Protein AF-0000000084552529 (afdb_homodimer)

pLDDT: mean 92.84, std 11.5, range [47.47, 98.94]

Sequence (306 aa):
MNYVEELRSIVGHRPLILVGAVVIIVDDKNRILLQKRKTTSYGMWGIPGGLMELGESTEDTARREILEETGLTVGKLKLIDVFSGPGSLVKVPNGDEFYAVTIAYYTEEISGDLKIDKSESLGFSFISLDNLPENIVKSHKKMIDRFLQIYNTMNYVEELRSIVGHRPLILVGAVVIIVDDKNRILLQKRKTTSYGMWGIPGGLMELGESTEDTARREILEETGLTVGKLKLIDVFSGPGSLVKVPNGDEFYAVTIAYYTEEISGDLKIDKSESLGFSFISLDNLPENIVKSHKKMIDRFLQIYNT

Solvent-accessible surface area (backbone atoms only — not comparable to full-atom values): 16514 Å² total; per-residue (Å²): 129,55,54,64,58,56,49,35,76,70,61,52,45,57,77,41,73,44,50,27,17,30,42,49,39,35,50,98,82,53,19,33,45,30,30,38,31,82,64,80,62,61,69,24,31,36,61,48,44,46,68,52,49,84,55,45,24,61,65,53,32,26,47,52,33,36,31,74,73,32,47,29,46,65,60,69,72,42,83,64,52,77,50,47,15,68,89,32,60,43,78,43,94,90,53,38,32,29,29,38,38,35,40,34,28,32,33,70,40,70,44,77,56,74,57,62,48,70,90,77,37,82,29,67,46,72,37,41,72,90,61,62,74,85,54,40,40,67,76,46,44,55,51,52,54,55,40,54,66,59,67,79,100,128,55,52,65,58,53,49,35,76,71,62,53,46,57,78,41,72,44,49,28,16,30,43,46,39,35,50,98,81,56,20,33,46,31,30,39,32,81,65,80,62,63,69,25,30,36,60,49,44,45,69,53,49,85,55,45,23,60,64,53,34,25,46,51,33,36,30,73,72,32,47,30,45,65,60,70,71,42,82,65,53,76,48,48,15,68,89,32,61,43,77,44,94,90,53,39,30,29,28,38,38,36,41,34,28,32,31,71,41,72,44,78,56,74,56,62,50,72,91,78,30,79,29,67,48,72,38,42,72,91,62,65,75,86,55,41,40,67,74,48,45,54,51,50,54,55,39,53,66,58,69,79,99

Radius of gyration: 20.63 Å; Cα contacts (8 Å, |Δi|>4): 630; chains: 2; bounding box: 46×65×46 Å

Organism: NCBI:txid1418104

Structure (mmCIF, N/CA/C/O backbone):
data_AF-0000000084552529-model_v1
#
loop_
_entity.id
_entity.type
_entity.pdbx_description
1 polymer 'NUDIX domain protein'
#
loop_
_atom_site.group_PDB
_atom_site.id
_atom_site.type_symbol
_atom_site.label_atom_id
_atom_site.label_alt_id
_atom_site.label_comp_id
_atom_site.label_asym_id
_atom_site.label_entity_id
_atom_site.label_seq_id
_atom_site.pdbx_PDB_ins_code
_at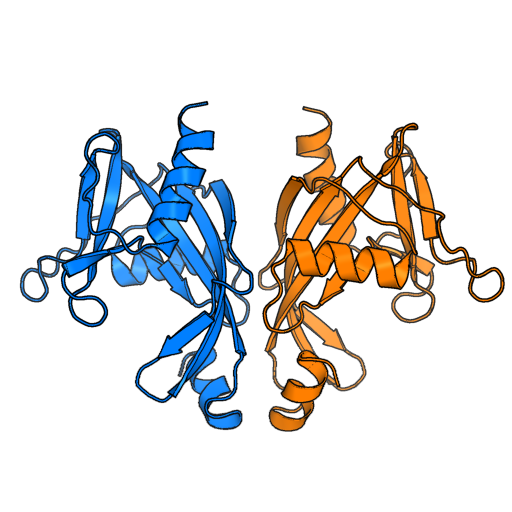om_site.Cartn_x
_atom_site.Cartn_y
_atom_site.Cartn_z
_atom_site.occupancy
_atom_site.B_iso_or_equiv
_atom_site.auth_seq_id
_atom_site.auth_comp_id
_atom_site.auth_asym_id
_atom_site.auth_atom_id
_atom_site.pdbx_PDB_model_num
ATOM 1 N N . MET A 1 1 ? -19.844 13.461 -2.248 1 85.88 1 MET A N 1
ATOM 2 C CA . MET A 1 1 ? -19.438 12.43 -1.297 1 85.88 1 MET A CA 1
ATOM 3 C C . MET A 1 1 ? -18.172 11.727 -1.765 1 85.88 1 MET A C 1
ATOM 5 O O . MET A 1 1 ? -18 11.484 -2.961 1 85.88 1 MET A O 1
ATOM 9 N N . ASN A 1 2 ? -17.188 11.578 -0.833 1 94.75 2 ASN A N 1
ATOM 10 C CA . ASN A 1 2 ? -15.977 10.875 -1.213 1 94.75 2 ASN A CA 1
ATOM 11 C C . ASN A 1 2 ? -16.156 9.367 -1.162 1 94.75 2 ASN A C 1
ATOM 13 O O . ASN A 1 2 ? -17.234 8.883 -0.814 1 94.75 2 ASN A O 1
ATOM 17 N N . TYR A 1 3 ? -15.281 8.641 -1.634 1 97.75 3 TYR A N 1
ATOM 18 C CA . TYR A 1 3 ? -15.336 7.191 -1.804 1 97.75 3 TYR A CA 1
ATOM 19 C C . TYR A 1 3 ? -15.75 6.508 -0.507 1 97.75 3 TYR A C 1
ATOM 21 O O . TYR A 1 3 ? -16.656 5.668 -0.501 1 97.75 3 TYR A O 1
ATOM 29 N N . VAL A 1 4 ? -15.133 6.895 0.578 1 97.69 4 VAL A N 1
ATOM 30 C CA . VAL A 1 4 ? -15.375 6.238 1.858 1 97.69 4 VAL A CA 1
ATOM 31 C C . VAL A 1 4 ? -16.797 6.551 2.338 1 97.69 4 VAL A C 1
ATOM 33 O O . VAL A 1 4 ? -17.484 5.672 2.84 1 97.69 4 VAL A O 1
ATOM 36 N N . GLU A 1 5 ? -17.234 7.785 2.205 1 97 5 GLU A N 1
ATOM 37 C CA . GLU A 1 5 ? -18.578 8.18 2.6 1 97 5 GLU A CA 1
ATOM 38 C C . GLU A 1 5 ? -19.625 7.379 1.83 1 97 5 GLU A C 1
ATOM 40 O O . GLU A 1 5 ? -20.625 6.934 2.408 1 97 5 GLU A O 1
ATOM 45 N N . GLU A 1 6 ? -19.422 7.25 0.524 1 97.25 6 GLU A N 1
ATOM 46 C CA . GLU A 1 6 ? -20.359 6.48 -0.301 1 97.25 6 GLU A CA 1
ATOM 47 C C . GLU A 1 6 ? -20.391 5.02 0.13 1 97.25 6 GLU A C 1
ATOM 49 O O . GLU A 1 6 ? -21.469 4.426 0.233 1 97.25 6 GLU A O 1
ATOM 54 N N . LEU A 1 7 ? -19.266 4.473 0.361 1 97.75 7 LEU A N 1
ATOM 55 C CA . LEU A 1 7 ? -19.203 3.082 0.791 1 97.75 7 LEU A CA 1
ATOM 56 C C . LEU A 1 7 ? -19.906 2.887 2.127 1 97.75 7 LEU A C 1
ATOM 58 O O . LEU A 1 7 ? -20.688 1.944 2.291 1 97.75 7 LEU A O 1
ATOM 62 N N . ARG A 1 8 ? -19.672 3.812 3.018 1 97.94 8 ARG A N 1
ATOM 63 C CA . ARG A 1 8 ? -20.266 3.742 4.352 1 97.94 8 ARG A CA 1
ATOM 64 C C . ARG A 1 8 ? -21.781 3.836 4.285 1 97.94 8 ARG A C 1
ATOM 66 O O . ARG A 1 8 ? -22.484 3.215 5.09 1 97.94 8 ARG A O 1
ATOM 73 N N . SER A 1 9 ? -22.297 4.59 3.348 1 97.69 9 SER A N 1
ATOM 74 C CA . SER A 1 9 ? -23.75 4.734 3.199 1 97.69 9 SER A CA 1
ATOM 75 C C . SER A 1 9 ? -24.406 3.406 2.836 1 97.69 9 SER A C 1
ATOM 77 O O . SER A 1 9 ? -25.609 3.23 3.021 1 97.69 9 SER A O 1
ATOM 79 N N . ILE A 1 10 ? -23.578 2.449 2.4 1 97.81 10 ILE A N 1
ATOM 80 C CA . ILE A 1 10 ? -24.109 1.165 1.956 1 97.81 10 ILE A CA 1
ATOM 81 C C . ILE A 1 10 ? -23.797 0.09 2.994 1 97.81 10 ILE A C 1
ATOM 83 O O . ILE A 1 10 ? -24.672 -0.668 3.398 1 97.81 10 ILE A O 1
ATOM 87 N N . VAL A 1 11 ? -22.625 0.11 3.568 1 97.94 11 VAL A N 1
ATOM 88 C CA . VAL A 1 11 ? -22.172 -1.03 4.355 1 97.94 11 VAL A CA 1
ATOM 89 C C . VAL A 1 11 ? -22.344 -0.733 5.844 1 97.94 11 VAL A C 1
ATOM 91 O O . VAL A 1 11 ? -22.172 -1.618 6.684 1 97.94 11 VAL A O 1
ATOM 94 N N . GLY A 1 12 ? -22.656 0.476 6.18 1 97.06 12 GLY A N 1
ATOM 95 C CA . GLY A 1 12 ? -22.75 0.855 7.578 1 97.06 12 GLY A CA 1
ATOM 96 C C . GLY A 1 12 ? -21.406 0.934 8.273 1 97.06 12 GLY A C 1
ATOM 97 O O . GLY A 1 12 ? -20.453 1.501 7.73 1 97.06 12 GLY A O 1
ATOM 98 N N . HIS A 1 13 ? -21.359 0.383 9.484 1 97.12 13 HIS A N 1
ATOM 99 C CA . HIS A 1 13 ? -20.203 0.6 10.344 1 97.12 13 HIS A CA 1
ATOM 100 C C . HIS A 1 13 ? -19.266 -0.604 10.32 1 97.12 13 HIS A C 1
ATOM 102 O O . HIS A 1 13 ? -18.281 -0.638 11.055 1 97.12 13 HIS A O 1
ATOM 108 N N . ARG A 1 14 ? -19.547 -1.604 9.484 1 96.44 14 ARG A N 1
ATOM 109 C CA . ARG A 1 14 ? -18.734 -2.818 9.484 1 96.44 14 ARG A CA 1
ATOM 110 C C . ARG A 1 14 ? -17.266 -2.498 9.219 1 96.44 14 ARG A C 1
ATOM 112 O O . ARG A 1 14 ? -16.953 -1.506 8.562 1 96.44 14 ARG A O 1
ATOM 119 N N . PRO A 1 15 ? -16.359 -3.338 9.688 1 97.81 15 PRO A N 1
ATOM 120 C CA . PRO A 1 15 ? -14.938 -3.098 9.422 1 97.81 15 PRO A CA 1
ATOM 121 C C . PRO A 1 15 ? -14.602 -3.127 7.93 1 97.81 15 PRO A C 1
ATOM 123 O O . PRO A 1 15 ? -15.125 -3.965 7.195 1 97.81 15 PRO A O 1
ATOM 126 N N . LEU A 1 16 ? -13.797 -2.162 7.52 1 98.69 16 LEU A N 1
ATOM 127 C CA . LEU A 1 16 ? -13.305 -2.055 6.152 1 98.69 16 LEU A CA 1
ATOM 128 C C . LEU A 1 16 ? -11.781 -2.037 6.121 1 98.69 16 LEU A C 1
ATOM 130 O O . LEU A 1 16 ? -11.141 -1.811 7.148 1 98.69 16 LEU A O 1
ATOM 134 N N . ILE A 1 17 ? -11.195 -2.385 5.043 1 98.88 17 ILE A N 1
ATOM 135 C CA . ILE A 1 17 ? -9.812 -2.049 4.719 1 98.88 17 ILE A CA 1
ATOM 136 C C . ILE A 1 17 ? -9.773 -0.753 3.908 1 98.88 17 ILE A C 1
ATOM 138 O O . ILE A 1 17 ? -10.352 -0.676 2.822 1 98.88 17 ILE A O 1
ATOM 142 N N . LEU A 1 18 ? -9.18 0.262 4.43 1 98.88 18 LEU A N 1
ATOM 143 C CA . LEU A 1 18 ? -9.07 1.534 3.725 1 98.88 18 LEU A CA 1
ATOM 144 C C . LEU A 1 18 ? -7.609 1.907 3.496 1 98.88 18 LEU A C 1
ATOM 146 O O . LEU A 1 18 ? -6.77 1.708 4.375 1 98.88 18 LEU A O 1
ATOM 150 N N . VAL A 1 19 ? -7.316 2.406 2.332 1 98.94 19 VAL A N 1
ATOM 151 C CA . VAL A 1 19 ? -5.965 2.795 1.953 1 98.94 19 VAL A CA 1
ATOM 152 C C . VAL A 1 19 ? -5.777 4.297 2.168 1 98.94 19 VAL A C 1
ATOM 154 O O . VAL A 1 19 ? -6.66 5.09 1.837 1 98.94 19 VAL A O 1
ATOM 157 N N . GLY A 1 20 ? -4.699 4.648 2.748 1 98.75 20 GLY A N 1
ATOM 158 C CA . GLY A 1 20 ? -4.309 6.043 2.887 1 98.75 20 GLY A CA 1
ATOM 159 C C . GLY A 1 20 ? -2.846 6.289 2.564 1 98.75 20 GLY A C 1
ATOM 160 O O . GLY A 1 20 ? -2.074 5.34 2.395 1 98.75 20 GLY A O 1
ATOM 161 N N . ALA A 1 21 ? -2.463 7.5 2.414 1 98.88 21 ALA A N 1
ATOM 162 C CA . ALA A 1 21 ? -1.083 7.91 2.176 1 98.88 21 ALA A CA 1
ATOM 163 C C . ALA A 1 21 ? -0.713 9.117 3.035 1 98.88 21 ALA A C 1
ATOM 165 O O . ALA A 1 21 ? -1.552 9.984 3.291 1 98.88 21 ALA A O 1
ATOM 166 N N . VAL A 1 22 ? 0.488 9.148 3.516 1 98.69 22 VAL A N 1
ATOM 167 C CA . VAL A 1 22 ? 1.048 10.281 4.25 1 98.69 22 VAL A CA 1
ATOM 168 C C . VAL A 1 22 ? 2.379 10.695 3.627 1 98.69 22 VAL A C 1
ATOM 170 O O . VAL A 1 22 ? 3.002 9.914 2.902 1 98.69 22 VAL A O 1
ATOM 173 N N . VAL A 1 23 ? 2.807 11.898 3.877 1 98.81 23 VAL A N 1
ATOM 174 C CA . VAL A 1 23 ? 4.074 12.391 3.346 1 98.81 23 VAL A CA 1
ATOM 175 C C . VAL A 1 23 ? 4.867 13.086 4.453 1 98.81 23 VAL A C 1
ATOM 177 O O . VAL A 1 23 ? 4.383 14.031 5.07 1 98.81 23 VAL A O 1
ATOM 180 N N . ILE A 1 24 ? 5.992 12.625 4.719 1 98.81 24 ILE A N 1
ATOM 181 C CA . ILE A 1 24 ? 6.957 13.375 5.523 1 98.81 24 ILE A CA 1
ATOM 182 C C . ILE A 1 24 ? 7.68 14.391 4.645 1 98.81 24 ILE A C 1
ATOM 184 O O . ILE A 1 24 ? 8.477 14.016 3.779 1 98.81 24 ILE A O 1
ATOM 188 N N . ILE A 1 25 ? 7.375 15.609 4.828 1 98.44 25 ILE A N 1
ATOM 189 C CA . ILE A 1 25 ? 7.977 16.703 4.074 1 98.44 25 ILE A CA 1
ATOM 190 C C . ILE A 1 25 ? 9.188 17.25 4.828 1 98.44 25 ILE A C 1
ATOM 192 O O . ILE A 1 25 ? 9.062 17.703 5.973 1 98.44 25 ILE A O 1
ATOM 196 N N . VAL A 1 26 ? 10.289 17.219 4.207 1 98.06 26 VAL A N 1
ATOM 197 C CA . VAL A 1 26 ? 11.539 17.688 4.801 1 98.06 26 VAL A CA 1
ATOM 198 C C . VAL A 1 26 ? 11.953 19 4.141 1 98.06 26 VAL A C 1
ATOM 200 O O . VAL A 1 26 ? 12.016 19.094 2.912 1 98.06 26 VAL A O 1
ATOM 203 N N . ASP A 1 27 ? 12.18 20.016 4.926 1 96.19 27 ASP A N 1
ATOM 204 C CA . ASP A 1 27 ? 12.617 21.281 4.332 1 96.19 27 ASP A CA 1
ATOM 205 C C . ASP A 1 27 ? 14.141 21.375 4.316 1 96.19 27 ASP A C 1
ATOM 207 O O . ASP A 1 27 ? 14.836 20.406 4.645 1 96.19 27 ASP A O 1
ATOM 211 N N . ASP A 1 28 ? 14.672 22.516 3.861 1 95.19 28 ASP A N 1
ATOM 212 C CA . ASP A 1 28 ? 16.109 22.688 3.627 1 95.19 28 ASP A CA 1
ATOM 213 C C . ASP A 1 28 ? 16.859 22.828 4.945 1 95.19 28 ASP A C 1
ATOM 215 O O . ASP A 1 28 ? 18.094 22.812 4.961 1 95.19 28 ASP A O 1
ATOM 219 N N . LYS A 1 29 ? 16.156 22.953 6.055 1 95.81 29 LYS A N 1
ATOM 220 C CA . LYS A 1 29 ? 16.781 23.078 7.371 1 95.81 29 LYS A CA 1
ATOM 221 C C . LYS A 1 29 ? 16.672 21.766 8.148 1 95.81 29 LYS A C 1
ATOM 223 O O . LYS A 1 29 ? 16.812 21.75 9.375 1 95.81 29 LYS A O 1
ATOM 228 N N . ASN A 1 30 ? 16.25 20.719 7.445 1 96.06 30 ASN A N 1
ATOM 229 C CA . ASN A 1 30 ? 16.109 19.391 8.031 1 96.06 30 ASN A CA 1
ATOM 230 C C . ASN A 1 30 ? 14.984 19.344 9.062 1 96.06 30 ASN A C 1
ATOM 232 O O . ASN A 1 30 ? 15.109 18.688 10.094 1 96.06 30 ASN A O 1
ATOM 236 N N . ARG A 1 31 ? 13.969 20.047 8.812 1 97.31 31 ARG A N 1
ATOM 237 C CA . ARG A 1 31 ? 12.75 20 9.609 1 97.31 31 ARG A CA 1
ATOM 238 C C . ARG A 1 31 ? 11.641 19.266 8.859 1 97.31 31 ARG A C 1
ATOM 240 O O . ARG A 1 31 ? 11.625 19.234 7.629 1 97.31 31 ARG A O 1
ATOM 247 N N . ILE A 1 32 ? 10.766 18.609 9.633 1 98.25 32 ILE A N 1
ATOM 248 C CA . ILE A 1 32 ? 9.648 17.938 8.977 1 98.25 32 ILE A CA 1
ATOM 249 C C . ILE A 1 32 ? 8.336 18.625 9.352 1 98.25 32 ILE A C 1
ATOM 251 O O . ILE A 1 32 ? 8.195 19.141 10.461 1 98.25 32 ILE A O 1
ATOM 255 N N . LEU A 1 33 ? 7.41 18.656 8.414 1 97 33 LEU A N 1
ATOM 256 C CA . LEU A 1 33 ? 6.109 19.281 8.602 1 97 33 LEU A CA 1
ATOM 257 C C . LEU A 1 33 ? 5.168 18.359 9.375 1 97 33 LEU A C 1
ATOM 259 O O . LEU A 1 33 ? 4.934 17.219 8.961 1 97 33 LEU A O 1
ATOM 263 N N . LEU A 1 34 ? 4.676 18.812 10.477 1 96.31 34 LEU A N 1
ATOM 264 C CA . LEU A 1 34 ? 3.693 18.078 11.273 1 96.31 34 LEU A CA 1
ATOM 265 C C . LEU A 1 34 ? 2.445 18.922 11.5 1 96.31 34 LEU A C 1
ATOM 267 O O . LEU A 1 34 ? 2.506 20.156 11.438 1 96.31 34 LEU A O 1
ATOM 271 N N . GLN A 1 35 ? 1.396 18.266 11.617 1 92.56 35 GLN A N 1
ATOM 272 C CA . GLN A 1 35 ? 0.117 18.906 11.906 1 92.56 35 GLN A CA 1
ATOM 273 C C . GLN A 1 35 ? -0.317 18.641 13.344 1 92.56 35 GLN A C 1
ATOM 275 O O . GLN A 1 35 ? -0.336 17.5 13.797 1 92.56 35 GLN A O 1
ATOM 280 N N . LYS A 1 36 ? -0.641 19.656 13.992 1 90.38 36 LYS A N 1
ATOM 281 C CA . LYS A 1 36 ? -1.196 19.516 15.336 1 90.38 36 LYS A CA 1
ATOM 282 C C . LYS A 1 36 ? -2.707 19.312 15.289 1 90.38 36 LYS A C 1
ATOM 284 O O . LYS A 1 36 ? -3.438 20.141 14.75 1 90.38 36 LYS A O 1
ATOM 289 N N . ARG A 1 37 ? -3.146 18.219 15.836 1 82.06 37 ARG A N 1
ATOM 290 C CA . ARG A 1 37 ? -4.562 17.875 15.789 1 82.06 37 ARG A CA 1
ATOM 291 C C . ARG A 1 37 ? -5.363 18.688 16.797 1 82.06 37 ARG A C 1
ATOM 293 O O . ARG A 1 37 ? -4.93 18.875 17.938 1 82.06 37 ARG A O 1
ATOM 300 N N . LYS A 1 38 ? -6.547 19.219 16.344 1 74.19 38 LYS A N 1
ATOM 301 C CA . LYS A 1 38 ? -7.375 20.062 17.203 1 74.19 38 LYS A CA 1
ATOM 302 C C . LYS A 1 38 ? -8.609 19.312 17.688 1 74.19 38 LYS A C 1
ATOM 304 O O . LYS A 1 38 ? -9.32 19.797 18.578 1 74.19 38 LYS A O 1
ATOM 309 N N . THR A 1 39 ? -8.867 18.234 17.109 1 65.38 39 THR A N 1
ATOM 310 C CA . THR A 1 39 ? -10.086 17.547 17.484 1 65.38 39 THR A CA 1
ATOM 311 C C . THR A 1 39 ? -9.773 16.203 18.156 1 65.38 39 THR A C 1
ATOM 313 O O . THR A 1 39 ? -9.445 16.172 19.344 1 65.38 39 THR A O 1
ATOM 316 N N . THR A 1 40 ? -9.664 15.195 17.266 1 55.91 40 THR A N 1
ATOM 317 C CA . THR A 1 40 ? -9.312 13.883 17.797 1 55.91 40 THR A CA 1
ATOM 318 C C . THR A 1 40 ? -7.848 13.844 18.234 1 55.91 40 THR A C 1
ATOM 320 O O . THR A 1 40 ? -6.957 14.188 17.453 1 55.91 40 THR A O 1
ATOM 323 N N . SER A 1 41 ? -7.504 13.398 19.453 1 63.69 41 SER A N 1
ATOM 324 C CA . SER A 1 41 ? -6.168 13.398 20.047 1 63.69 41 SER A CA 1
ATOM 325 C C . SER A 1 41 ? -5.621 14.812 20.172 1 63.69 41 SER A C 1
ATOM 327 O O . SER A 1 41 ? -4.539 15.117 19.672 1 63.69 41 SER A O 1
ATOM 329 N N . TYR A 1 42 ? -6.387 15.656 20.781 1 70.62 42 TYR A N 1
ATOM 330 C CA . TYR A 1 42 ? -6.094 17.078 20.938 1 70.62 42 TYR A CA 1
ATOM 331 C C . TYR A 1 42 ? -4.656 17.297 21.391 1 70.62 42 TYR A C 1
ATOM 333 O O . TYR A 1 42 ? -4.191 16.641 22.328 1 70.62 42 TYR A O 1
ATOM 341 N N . GLY A 1 43 ? -3.994 17.984 20.5 1 82.06 43 GLY A N 1
ATOM 342 C CA . GLY A 1 43 ? -2.648 18.406 20.875 1 82.06 43 GLY A CA 1
ATOM 343 C C . GLY A 1 43 ? -1.574 17.484 20.328 1 82.06 43 GLY A C 1
ATOM 344 O O . GLY A 1 43 ? -0.385 17.797 20.391 1 82.06 43 GLY A O 1
ATOM 345 N N . MET A 1 44 ? -2.006 16.328 19.797 1 91.25 44 MET A N 1
ATOM 346 C CA . MET A 1 44 ? -1.031 15.398 19.234 1 91.25 44 MET A CA 1
ATOM 347 C C . MET A 1 44 ? -0.597 15.828 17.844 1 91.25 44 MET A C 1
ATOM 349 O O . MET A 1 44 ? -1.37 16.438 17.109 1 91.25 44 MET A O 1
ATOM 353 N N . TRP A 1 45 ? 0.655 15.547 17.562 1 94.44 45 TRP A N 1
ATOM 354 C CA . TRP A 1 45 ? 1.2 15.852 16.234 1 94.44 45 TRP A CA 1
ATOM 355 C C . TRP A 1 45 ? 1.083 14.641 15.312 1 94.44 45 TRP A C 1
ATOM 357 O O . TRP A 1 45 ? 1.236 13.5 15.75 1 94.44 45 TRP A O 1
ATOM 367 N N . GLY A 1 46 ? 0.809 14.93 14.102 1 95.31 46 GLY A N 1
ATOM 368 C CA . GLY A 1 46 ? 0.743 13.867 13.102 1 95.31 46 GLY A CA 1
ATOM 369 C C . GLY A 1 46 ? 1.304 14.289 11.758 1 95.31 46 GLY A C 1
ATOM 370 O O . GLY A 1 46 ? 1.635 15.453 11.555 1 95.31 46 GLY A O 1
ATOM 371 N N . ILE A 1 47 ? 1.493 13.336 10.922 1 97.5 47 ILE A N 1
ATOM 372 C CA . ILE A 1 47 ? 1.958 13.547 9.555 1 97.5 47 ILE A CA 1
ATOM 373 C C . ILE A 1 47 ? 0.771 13.867 8.648 1 97.5 47 ILE A C 1
ATOM 375 O O . ILE A 1 47 ? -0.281 13.227 8.75 1 97.5 47 ILE A O 1
ATOM 379 N N . PRO A 1 48 ? 0.878 14.891 7.84 1 96.44 48 PRO A N 1
ATOM 380 C CA . PRO A 1 48 ? -0.237 15.156 6.93 1 96.44 48 PRO A CA 1
ATOM 381 C C . PRO A 1 48 ? -0.488 14.008 5.953 1 96.44 48 PRO A C 1
ATOM 383 O O . PRO A 1 48 ? 0.458 13.344 5.516 1 96.44 48 PRO A O 1
ATOM 386 N N . GLY A 1 49 ? -1.642 13.758 5.555 1 97.06 49 GLY A N 1
ATOM 387 C CA . GLY A 1 49 ? -2.098 12.695 4.672 1 97.06 49 GLY A CA 1
ATOM 388 C C . GLY A 1 49 ? -3.592 12.445 4.758 1 97.06 49 GLY A C 1
ATOM 389 O O . GLY A 1 49 ? -4.32 13.227 5.367 1 97.06 49 GLY A O 1
ATOM 390 N N . GLY A 1 50 ? -4.055 11.406 4.141 1 97.31 50 GLY A N 1
ATOM 391 C CA . GLY A 1 50 ? -5.477 11.102 4.148 1 97.31 50 GLY A CA 1
ATOM 392 C C . GLY A 1 50 ? -5.816 9.836 3.383 1 97.31 50 GLY A C 1
ATOM 393 O O . GLY A 1 50 ? -4.922 9.086 2.975 1 97.31 50 GLY A O 1
ATOM 394 N N . LEU A 1 51 ? -7.078 9.641 3.195 1 98.56 51 LEU A N 1
ATOM 395 C CA . LEU A 1 51 ? -7.57 8.406 2.6 1 98.56 51 LEU A CA 1
ATOM 396 C C . LEU A 1 51 ? -7.641 8.523 1.081 1 98.56 51 LEU A C 1
ATOM 398 O O . LEU A 1 51 ? -7.855 9.609 0.548 1 98.56 51 LEU A O 1
ATOM 402 N N . MET A 1 52 ? -7.48 7.402 0.48 1 98.88 52 MET A N 1
ATOM 403 C CA . MET A 1 52 ? -7.434 7.273 -0.974 1 98.88 52 MET A CA 1
ATOM 404 C C . MET A 1 52 ? -8.828 7.375 -1.575 1 98.88 52 MET A C 1
ATOM 406 O O . MET A 1 52 ? -9.789 6.828 -1.026 1 98.88 52 MET A O 1
ATOM 410 N N . GLU A 1 53 ? -8.984 8.094 -2.691 1 98.62 53 GLU A N 1
ATOM 411 C CA . GLU A 1 53 ? -10.203 8.125 -3.496 1 98.62 53 GLU A CA 1
ATOM 412 C C . GLU A 1 53 ? -10.125 7.141 -4.66 1 98.62 53 GLU A C 1
ATOM 414 O O . GLU A 1 53 ? -9.039 6.715 -5.047 1 98.62 53 GLU A O 1
ATOM 419 N N . LEU A 1 54 ? -11.219 6.816 -5.172 1 97.88 54 LEU A N 1
ATOM 420 C CA . LEU A 1 54 ? -11.328 5.844 -6.254 1 97.88 54 LEU A CA 1
ATOM 421 C C . LEU A 1 54 ? -10.5 6.281 -7.457 1 97.88 54 LEU A C 1
ATOM 423 O O . LEU A 1 54 ? -10.586 7.43 -7.895 1 97.88 54 LEU A O 1
ATOM 427 N N . GLY A 1 55 ? -9.633 5.387 -8 1 97.25 55 GLY A N 1
ATOM 428 C CA . GLY A 1 55 ? -8.906 5.621 -9.242 1 97.25 55 GLY A CA 1
ATOM 429 C C . GLY A 1 55 ? -7.574 6.32 -9.023 1 97.25 55 GLY A C 1
ATOM 430 O O . GLY A 1 55 ? -6.77 6.438 -9.953 1 97.25 55 GLY A O 1
ATOM 431 N N . GLU A 1 56 ? -7.262 6.801 -7.859 1 98.69 56 GLU A N 1
ATOM 432 C CA . GLU A 1 56 ? -6 7.461 -7.555 1 98.69 56 GLU A CA 1
ATOM 433 C C . GLU A 1 56 ? -4.867 6.449 -7.414 1 98.69 56 GLU A C 1
ATOM 435 O O . GLU A 1 56 ? -5.094 5.301 -7.031 1 98.69 56 GLU A O 1
ATOM 440 N N . SER A 1 57 ? -3.703 6.883 -7.781 1 98.88 57 SER A N 1
ATOM 441 C CA . SER A 1 57 ? -2.535 6.223 -7.207 1 98.88 57 SER A CA 1
ATOM 442 C C . SER A 1 57 ? -2.295 6.672 -5.77 1 98.88 57 SER A C 1
ATOM 444 O O . SER A 1 57 ? -2.803 7.715 -5.348 1 98.88 57 SER A O 1
ATOM 446 N N . THR A 1 58 ? -1.546 5.891 -5.062 1 98.88 58 THR A N 1
ATOM 447 C CA . THR A 1 58 ? -1.234 6.309 -3.699 1 98.88 58 THR A CA 1
ATOM 448 C C . THR A 1 58 ? -0.419 7.598 -3.701 1 98.88 58 THR A C 1
ATOM 450 O O . THR A 1 58 ? -0.55 8.422 -2.793 1 98.88 58 THR A O 1
ATOM 453 N N . GLU A 1 59 ? 0.383 7.812 -4.723 1 98.88 59 GLU A N 1
ATOM 454 C CA . GLU A 1 59 ? 1.105 9.078 -4.852 1 98.88 59 GLU A CA 1
ATOM 455 C C . GLU A 1 59 ? 0.149 10.234 -5.113 1 98.88 59 GLU A C 1
ATOM 457 O O . GLU A 1 59 ? 0.301 11.312 -4.539 1 98.88 59 GLU A O 1
ATOM 462 N N . ASP A 1 60 ? -0.809 10.008 -6.012 1 98.75 60 ASP A N 1
ATOM 463 C CA . ASP A 1 60 ? -1.812 11.039 -6.281 1 98.75 60 ASP A CA 1
ATOM 464 C C . ASP A 1 60 ? -2.596 11.383 -5.016 1 98.75 60 ASP A C 1
ATOM 466 O O . ASP A 1 60 ? -2.908 12.547 -4.773 1 98.75 60 ASP A O 1
ATOM 470 N N . THR A 1 61 ? -2.947 10.375 -4.281 1 98.75 61 THR A N 1
ATOM 471 C CA . THR A 1 61 ? -3.621 10.586 -3.008 1 98.75 61 THR A CA 1
ATOM 472 C C . THR A 1 61 ? -2.787 11.492 -2.102 1 98.75 61 THR A C 1
ATOM 474 O O . THR A 1 61 ? -3.291 12.477 -1.563 1 98.75 61 THR A O 1
ATOM 477 N N . ALA A 1 62 ? -1.501 11.156 -1.963 1 98.69 62 ALA A N 1
ATOM 478 C CA . ALA A 1 62 ? -0.594 11.938 -1.128 1 98.69 62 ALA A CA 1
ATOM 479 C C . ALA A 1 62 ? -0.537 13.391 -1.593 1 98.69 62 ALA A C 1
ATOM 481 O O . ALA A 1 62 ? -0.705 14.312 -0.791 1 98.69 62 ALA A O 1
ATOM 482 N N . ARG A 1 63 ? -0.357 13.562 -2.867 1 98.62 63 ARG A N 1
ATOM 483 C CA . ARG A 1 63 ? -0.225 14.898 -3.428 1 98.62 63 ARG A CA 1
ATOM 484 C C . ARG A 1 63 ? -1.501 15.711 -3.221 1 98.62 63 ARG A C 1
ATOM 486 O O . ARG A 1 63 ? -1.444 16.875 -2.842 1 98.62 63 ARG A O 1
ATOM 493 N N . ARG A 1 64 ? -2.648 15.102 -3.494 1 98.06 64 ARG A N 1
ATOM 494 C CA . ARG A 1 64 ? -3.928 15.789 -3.328 1 98.06 64 ARG A CA 1
ATOM 495 C C . ARG A 1 64 ? -4.152 16.188 -1.873 1 98.06 64 ARG A C 1
ATOM 497 O O . ARG A 1 64 ? -4.527 17.328 -1.584 1 98.06 64 ARG A O 1
ATOM 504 N N . GLU A 1 65 ? -3.908 15.258 -0.951 1 97.06 65 GLU A N 1
ATOM 505 C CA . GLU A 1 65 ? -4.137 15.516 0.467 1 97.06 65 GLU A CA 1
ATOM 506 C C . GLU A 1 65 ? -3.217 16.609 0.984 1 97.06 65 GLU A C 1
ATOM 508 O O . GLU A 1 65 ? -3.637 17.469 1.777 1 97.06 65 GLU A O 1
ATOM 513 N N . ILE A 1 66 ? -1.939 16.625 0.567 1 96.88 66 ILE A N 1
ATOM 514 C CA . ILE A 1 66 ? -0.999 17.641 1.003 1 96.88 66 ILE A CA 1
ATOM 515 C C . ILE A 1 66 ? -1.45 19.016 0.49 1 96.88 66 ILE A C 1
ATOM 517 O O . ILE A 1 66 ? -1.474 19.984 1.244 1 96.88 66 ILE A O 1
ATOM 521 N N . LEU A 1 67 ? -1.827 19.016 -0.776 1 96.62 67 LEU A N 1
ATOM 522 C CA . LEU A 1 67 ? -2.305 20.266 -1.342 1 96.62 67 LEU A CA 1
ATOM 523 C C . LEU A 1 67 ? -3.541 20.766 -0.6 1 96.62 67 LEU A C 1
ATOM 525 O O . LEU A 1 67 ? -3.619 21.938 -0.232 1 96.62 67 LEU A O 1
ATOM 529 N N . GLU A 1 68 ? -4.508 19.906 -0.38 1 94.5 68 GLU A N 1
ATOM 530 C CA . GLU A 1 68 ? -5.762 20.25 0.279 1 94.5 68 GLU A CA 1
ATOM 531 C C . GLU A 1 68 ? -5.523 20.719 1.714 1 94.5 68 GLU A C 1
ATOM 533 O O . GLU A 1 68 ? -6.133 21.688 2.168 1 94.5 68 GLU A O 1
ATOM 538 N N . GLU A 1 69 ? -4.609 20.078 2.459 1 93.38 69 GLU A N 1
ATOM 539 C CA . GLU A 1 69 ? -4.441 20.328 3.889 1 93.38 69 GLU A CA 1
ATOM 540 C C . GLU A 1 69 ? -3.471 21.469 4.137 1 93.38 69 GLU A C 1
ATOM 542 O O . GLU A 1 69 ? -3.594 22.188 5.133 1 93.38 69 GLU A O 1
ATOM 547 N N . THR A 1 70 ? -2.441 21.656 3.256 1 93.56 70 THR A N 1
ATOM 548 C CA . THR A 1 70 ? -1.332 22.531 3.609 1 93.56 70 THR A CA 1
ATOM 549 C C . THR A 1 70 ? -1.182 23.656 2.584 1 93.56 70 THR A C 1
ATOM 551 O O . THR A 1 70 ? -0.52 24.656 2.848 1 93.56 70 THR A O 1
ATOM 554 N N . GLY A 1 71 ? -1.771 23.453 1.394 1 94.56 71 GLY A N 1
ATOM 555 C CA . GLY A 1 71 ? -1.564 24.391 0.297 1 94.56 71 GLY A CA 1
ATOM 556 C C . GLY A 1 71 ? -0.26 24.156 -0.443 1 94.56 71 GLY A C 1
ATOM 557 O O . GLY A 1 71 ? 0.002 24.797 -1.463 1 94.56 71 GLY A O 1
ATOM 558 N N . LEU A 1 72 ? 0.54 23.219 -0.03 1 96.31 72 LEU A N 1
ATOM 559 C CA . LEU A 1 72 ? 1.839 22.953 -0.637 1 96.31 72 LEU A CA 1
ATOM 560 C C . LEU A 1 72 ? 1.71 21.938 -1.772 1 96.31 72 LEU A C 1
ATOM 562 O O . LEU A 1 72 ? 0.888 21.031 -1.705 1 96.31 72 LEU A O 1
ATOM 566 N N . THR A 1 73 ? 2.502 22.094 -2.795 1 97.81 73 THR A N 1
ATOM 567 C CA . THR A 1 73 ? 2.697 21.078 -3.82 1 97.81 73 THR A CA 1
ATOM 568 C C . THR A 1 73 ? 4.004 20.312 -3.59 1 97.81 73 THR A C 1
ATOM 570 O O . THR A 1 73 ? 5 20.906 -3.17 1 97.81 73 THR A O 1
ATOM 573 N N . VAL A 1 74 ? 3.926 19.078 -3.893 1 97.94 74 VAL A N 1
ATOM 574 C CA . VAL A 1 74 ? 5.121 18.266 -3.65 1 97.94 74 VAL A CA 1
ATOM 575 C C . VAL A 1 74 ? 5.617 17.672 -4.965 1 97.94 74 VAL A C 1
ATOM 577 O O . VAL A 1 74 ? 4.824 17.359 -5.852 1 97.94 74 VAL A O 1
ATOM 580 N N . GLY A 1 75 ? 6.938 17.469 -5.129 1 97.31 75 GLY A N 1
ATOM 581 C CA . GLY A 1 75 ? 7.57 16.859 -6.285 1 97.31 75 GLY A CA 1
ATOM 582 C C . GLY A 1 75 ? 7.688 15.352 -6.168 1 97.31 75 GLY A C 1
ATOM 583 O O . GLY A 1 75 ? 6.699 14.664 -5.898 1 97.31 75 GLY A O 1
ATOM 584 N N . LYS A 1 76 ? 8.891 14.867 -6.312 1 98.25 76 LYS A N 1
ATOM 585 C CA . LYS A 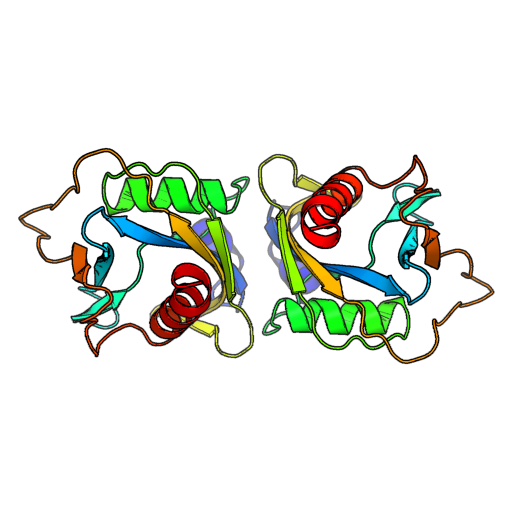1 76 ? 9.148 13.43 -6.281 1 98.25 76 LYS A CA 1
ATOM 586 C C . LYS A 1 76 ? 8.883 12.852 -4.895 1 98.25 76 LYS A C 1
ATOM 588 O O . LYS A 1 76 ? 9.375 13.367 -3.893 1 98.25 76 LYS A O 1
ATOM 593 N N . LEU A 1 77 ? 8.102 11.875 -4.848 1 98.81 77 LEU A N 1
ATOM 594 C CA . LEU A 1 77 ? 7.84 11.133 -3.617 1 98.81 77 LEU A CA 1
ATOM 595 C C . LEU A 1 77 ? 8.703 9.875 -3.547 1 98.81 77 LEU A C 1
ATOM 597 O O . LEU A 1 77 ? 8.836 9.156 -4.539 1 98.81 77 LEU A O 1
ATOM 601 N N . LYS A 1 78 ? 9.297 9.664 -2.445 1 98.56 78 LYS A N 1
ATOM 602 C CA . LYS A 1 78 ? 10.07 8.453 -2.193 1 98.56 78 LYS A CA 1
ATOM 603 C C . LYS A 1 78 ? 9.367 7.559 -1.175 1 98.56 78 LYS A C 1
ATOM 605 O O . LYS A 1 78 ? 8.977 8.016 -0.099 1 98.56 78 LYS A O 1
ATOM 610 N N . LEU A 1 79 ? 9.234 6.332 -1.528 1 98.81 79 LEU A N 1
ATOM 611 C CA . LEU A 1 79 ? 8.516 5.371 -0.698 1 98.81 79 LEU A CA 1
ATOM 612 C C . LEU A 1 79 ? 9.32 5.02 0.547 1 98.81 79 LEU A C 1
ATOM 614 O O . LEU A 1 79 ? 10.492 4.633 0.448 1 98.81 79 LEU A O 1
ATOM 618 N N . ILE A 1 80 ? 8.719 5.258 1.73 1 98.69 80 ILE A N 1
ATOM 619 C CA . ILE A 1 80 ? 9.344 4.852 2.988 1 98.69 80 ILE A CA 1
ATOM 620 C C . ILE A 1 80 ? 9.016 3.389 3.275 1 98.69 80 ILE A C 1
ATOM 622 O O . ILE A 1 80 ? 9.914 2.553 3.391 1 98.69 80 ILE A O 1
ATOM 626 N N . ASP A 1 81 ? 7.758 3.098 3.398 1 98.88 81 ASP A N 1
ATOM 627 C CA . ASP A 1 81 ? 7.266 1.768 3.748 1 98.88 81 ASP A CA 1
ATOM 628 C C . ASP A 1 81 ? 5.742 1.707 3.674 1 98.88 81 ASP A C 1
ATOM 630 O O . ASP A 1 81 ? 5.09 2.713 3.389 1 98.88 81 ASP A O 1
ATOM 634 N N . VAL A 1 82 ? 5.215 0.528 3.814 1 98.94 82 VAL A N 1
ATOM 635 C CA . VAL A 1 82 ? 3.783 0.279 3.947 1 98.94 82 VAL A CA 1
ATOM 636 C C . VAL A 1 82 ? 3.467 -0.176 5.371 1 98.94 82 VAL A C 1
ATOM 638 O O . VAL A 1 82 ? 4.102 -1.097 5.891 1 98.94 82 VAL A O 1
ATOM 641 N N . PHE A 1 83 ? 2.51 0.51 5.988 1 98.88 83 PHE A N 1
ATOM 642 C CA . PHE A 1 83 ? 2.113 0.169 7.348 1 98.88 83 PHE A CA 1
ATOM 643 C C . PHE A 1 83 ? 0.698 -0.396 7.375 1 98.88 83 PHE A C 1
ATOM 645 O O . PHE A 1 83 ? -0.237 0.236 6.879 1 98.88 83 PHE A O 1
ATOM 652 N N . SER A 1 84 ? 0.56 -1.577 7.898 1 98.75 84 SER A N 1
ATOM 653 C CA . SER A 1 84 ? -0.691 -2.326 7.969 1 98.75 84 SER A CA 1
ATOM 654 C C . SER A 1 84 ? -0.632 -3.402 9.047 1 98.75 84 SER A C 1
ATOM 656 O O . SER A 1 84 ? 0.379 -3.539 9.742 1 98.75 84 SER A O 1
ATOM 658 N N . GLY A 1 85 ? -1.8 -4.09 9.227 1 98.38 85 GLY A N 1
ATOM 659 C CA . GLY A 1 85 ? -1.8 -5.191 10.18 1 98.38 85 GLY A CA 1
ATOM 660 C C . GLY A 1 85 ? -2.795 -5.008 11.305 1 98.38 85 GLY A C 1
ATOM 661 O O . GLY A 1 85 ? -3.588 -4.062 11.297 1 98.38 85 GLY A O 1
ATOM 662 N N . PRO A 1 86 ? -2.771 -5.918 12.305 1 97.19 86 PRO A N 1
ATOM 663 C CA . PRO A 1 86 ? -3.76 -5.922 13.383 1 97.19 86 PRO A CA 1
ATOM 664 C C . PRO A 1 86 ? -3.744 -4.629 14.203 1 97.19 86 PRO A C 1
ATOM 666 O O . PRO A 1 86 ? -4.785 -4.195 14.695 1 97.19 86 PRO A O 1
ATOM 669 N N . GLY A 1 87 ? -2.59 -4.016 14.32 1 96.25 87 GLY A N 1
ATOM 670 C CA . GLY A 1 87 ? -2.449 -2.803 15.109 1 96.25 87 GLY A CA 1
ATOM 671 C C . GLY A 1 87 ? -2.926 -1.56 14.383 1 96.25 87 GLY A C 1
ATOM 672 O O . GLY A 1 87 ? -2.887 -0.458 14.93 1 96.25 87 GLY A O 1
ATOM 673 N N . SER A 1 88 ? -3.449 -1.691 13.18 1 97.31 88 SER A N 1
ATOM 674 C CA . SER A 1 88 ? -3.826 -0.54 12.367 1 97.31 88 SER A CA 1
ATOM 675 C C . SER A 1 88 ? -5.328 -0.291 12.43 1 97.31 88 SER A C 1
ATOM 677 O O . SER A 1 88 ? -5.863 0.498 11.648 1 97.31 88 SER A O 1
ATOM 679 N N . LEU A 1 89 ? -6.035 -0.996 13.305 1 97.19 89 LEU A N 1
ATOM 680 C CA . LEU A 1 89 ? -7.473 -0.795 13.453 1 97.19 89 LEU A CA 1
ATOM 681 C C . LEU A 1 89 ? -7.773 0.606 13.969 1 97.19 89 LEU A C 1
ATOM 683 O O . LEU A 1 89 ? -7.195 1.04 14.969 1 97.19 89 LEU A O 1
ATOM 687 N N . VAL A 1 90 ? -8.57 1.32 13.289 1 95.5 90 VAL A N 1
ATOM 688 C CA . VAL A 1 90 ? -9.055 2.635 13.695 1 95.5 90 VAL A CA 1
ATOM 689 C C . VAL A 1 90 ? -10.547 2.564 14 1 95.5 90 VAL A C 1
ATOM 691 O O . VAL A 1 90 ? -11.328 2.049 13.195 1 95.5 90 VAL A O 1
ATOM 694 N N . LYS A 1 91 ? -10.875 3.027 15.133 1 94.19 91 LYS A N 1
ATOM 695 C CA . LYS A 1 91 ? -12.273 3.156 15.531 1 94.19 91 LYS A CA 1
ATOM 696 C C . LYS A 1 91 ? -12.695 4.621 15.594 1 94.19 91 LYS A C 1
ATOM 698 O O . LYS A 1 91 ? -12.141 5.395 16.391 1 94.19 91 LYS A O 1
ATOM 703 N N . VAL A 1 92 ? -13.625 4.945 14.789 1 91.94 92 VAL A N 1
ATOM 704 C CA . VAL A 1 92 ? -14.141 6.309 14.727 1 91.94 92 VAL A CA 1
ATOM 705 C C . VAL A 1 92 ? -15.297 6.473 15.703 1 91.94 92 VAL A C 1
ATOM 707 O O . VAL A 1 92 ? -16.078 5.543 15.914 1 91.94 92 VAL A O 1
ATOM 710 N N . PRO A 1 93 ? -15.422 7.629 16.281 1 90.19 93 PRO A N 1
ATOM 711 C CA . PRO A 1 93 ? -16.453 7.844 17.297 1 90.19 93 PRO A CA 1
ATOM 712 C C . PRO A 1 93 ? -17.859 7.52 16.797 1 90.19 93 PRO A C 1
ATOM 714 O O . PRO A 1 93 ? -18.719 7.109 17.578 1 90.19 93 PRO A O 1
ATOM 717 N N . ASN A 1 94 ? -18.141 7.652 15.586 1 92.75 94 ASN A N 1
ATOM 718 C CA . ASN A 1 94 ? -19.484 7.414 15.039 1 92.75 94 ASN A CA 1
ATOM 719 C C . ASN A 1 94 ? -19.75 5.922 14.852 1 92.75 94 ASN A C 1
ATOM 721 O O . ASN A 1 94 ? -20.812 5.535 14.383 1 92.75 94 ASN A O 1
ATOM 725 N N . GLY A 1 95 ? -18.734 5.102 15.141 1 95.19 95 GLY A N 1
ATOM 726 C CA . GLY A 1 95 ? -18.922 3.664 15.07 1 95.19 95 GLY A CA 1
ATOM 727 C C . GLY A 1 95 ? -18.203 3.021 13.898 1 95.19 95 GLY A C 1
ATOM 728 O O . GLY A 1 95 ? -18.062 1.798 13.852 1 95.19 95 GLY A O 1
ATOM 729 N N . ASP A 1 96 ? -17.766 3.812 12.992 1 96.19 96 ASP A N 1
ATOM 730 C CA . ASP A 1 96 ? -17.031 3.283 11.844 1 96.19 96 ASP A CA 1
ATOM 731 C C . ASP A 1 96 ? -15.719 2.643 12.273 1 96.19 96 ASP A C 1
ATOM 733 O O . ASP A 1 96 ? -15.039 3.15 13.172 1 96.19 96 ASP A O 1
ATOM 737 N N . GLU A 1 97 ? -15.391 1.504 11.664 1 97.44 97 GLU A N 1
ATOM 738 C CA . GLU A 1 97 ? -14.109 0.841 11.891 1 97.44 97 GLU A CA 1
ATOM 739 C C . GLU A 1 97 ? -13.406 0.527 10.57 1 97.44 97 GLU A C 1
ATOM 741 O O . GLU A 1 97 ? -14.062 0.174 9.586 1 97.44 97 GLU A O 1
ATOM 746 N N . PHE A 1 98 ? -12.133 0.638 10.648 1 98.44 98 PHE A N 1
ATOM 747 C CA . PHE A 1 98 ? -11.398 0.195 9.477 1 98.44 98 PHE A CA 1
ATOM 748 C C . PHE A 1 98 ? -9.961 -0.166 9.836 1 98.44 98 PHE A C 1
ATOM 750 O O . PHE A 1 98 ? -9.398 0.375 10.789 1 98.44 98 PHE A O 1
ATOM 757 N N . TYR A 1 99 ? -9.414 -1.121 9.18 1 98.62 99 TYR A N 1
ATOM 758 C CA . TYR A 1 99 ? -7.977 -1.364 9.148 1 98.62 99 TYR A CA 1
ATOM 759 C C . TYR A 1 99 ? -7.297 -0.513 8.086 1 98.62 99 TYR A C 1
ATOM 761 O O . TYR A 1 99 ? -7.59 -0.647 6.895 1 98.62 99 TYR A O 1
ATOM 769 N N . ALA A 1 100 ? -6.391 0.297 8.547 1 98.62 100 ALA A N 1
ATOM 770 C CA . ALA A 1 100 ? -5.703 1.203 7.629 1 98.62 100 ALA A CA 1
ATOM 771 C C . ALA A 1 100 ? -4.512 0.514 6.965 1 98.62 100 ALA A C 1
ATOM 773 O O . ALA A 1 100 ? -3.744 -0.188 7.629 1 98.62 100 ALA A O 1
ATOM 774 N N . VAL A 1 101 ? -4.418 0.602 5.684 1 98.94 101 VAL A N 1
ATOM 775 C CA . VAL A 1 101 ? -3.186 0.371 4.938 1 98.94 101 VAL A CA 1
ATOM 776 C C . VAL A 1 101 ? -2.582 1.707 4.512 1 98.94 101 VAL A C 1
ATOM 778 O O . VAL A 1 101 ? -3.059 2.338 3.566 1 98.94 101 VAL A O 1
ATOM 781 N N . THR A 1 102 ? -1.562 2.117 5.195 1 98.94 102 THR A N 1
ATOM 782 C CA . THR A 1 102 ? -1.004 3.449 4.992 1 98.94 102 THR A CA 1
ATOM 783 C C . THR A 1 102 ? 0.311 3.373 4.223 1 98.94 102 THR A C 1
ATOM 785 O O . THR A 1 102 ? 1.256 2.713 4.66 1 98.94 102 THR A O 1
ATOM 788 N N . ILE A 1 103 ? 0.357 3.971 3.068 1 98.94 103 ILE A N 1
ATOM 789 C CA . ILE A 1 103 ? 1.595 4.129 2.312 1 98.94 103 ILE A CA 1
ATOM 790 C C . ILE A 1 103 ? 2.289 5.426 2.729 1 98.94 103 ILE A C 1
ATOM 792 O O . ILE A 1 103 ? 1.727 6.512 2.578 1 98.94 103 ILE A O 1
ATOM 796 N N . ALA A 1 104 ? 3.49 5.324 3.289 1 98.94 104 ALA A N 1
ATOM 797 C CA . ALA A 1 104 ? 4.227 6.496 3.752 1 98.94 104 ALA A CA 1
ATOM 798 C C . ALA A 1 104 ? 5.312 6.891 2.756 1 98.94 104 ALA A C 1
ATOM 800 O O . ALA A 1 104 ? 6.102 6.047 2.32 1 98.94 104 ALA A O 1
ATOM 801 N N . TYR A 1 105 ? 5.289 8.125 2.422 1 98.94 105 TYR A N 1
ATOM 802 C CA . TYR A 1 105 ? 6.293 8.703 1.542 1 98.94 105 TYR A CA 1
ATOM 803 C C . TYR A 1 105 ? 7.066 9.812 2.252 1 98.94 105 TYR A C 1
ATOM 805 O O . TYR A 1 105 ? 6.629 10.312 3.291 1 98.94 105 TYR A O 1
ATOM 813 N N . TYR A 1 106 ? 8.172 10.188 1.678 1 98.81 106 TYR A N 1
ATOM 814 C CA . TYR A 1 106 ? 8.812 11.445 2.053 1 98.81 106 TYR A CA 1
ATOM 815 C C . TYR A 1 106 ? 9.266 12.219 0.819 1 98.81 106 TYR A C 1
ATOM 817 O O . TYR A 1 106 ? 9.336 11.664 -0.278 1 98.81 106 TYR A O 1
ATOM 825 N N . THR A 1 107 ? 9.516 13.477 0.974 1 98.75 107 THR A N 1
ATOM 826 C CA . THR A 1 107 ? 9.992 14.328 -0.111 1 98.75 107 THR A CA 1
ATOM 827 C C . THR A 1 107 ? 10.758 15.523 0.44 1 98.75 107 THR A C 1
ATOM 829 O O . THR A 1 107 ? 10.516 15.961 1.568 1 98.75 107 THR A O 1
ATOM 832 N N . GLU A 1 108 ? 11.633 16 -0.308 1 98.06 108 GLU A N 1
ATOM 833 C CA . GLU A 1 108 ? 12.344 17.234 -0.035 1 98.06 108 GLU A CA 1
ATOM 834 C C . GLU A 1 108 ? 11.984 18.312 -1.054 1 98.06 108 GLU A C 1
ATOM 836 O O . GLU A 1 108 ? 12.578 19.391 -1.062 1 98.06 108 GLU A O 1
ATOM 841 N N . GLU A 1 109 ? 11.078 17.922 -1.934 1 98.25 109 GLU A N 1
ATOM 842 C CA . GLU A 1 109 ? 10.68 18.812 -3.018 1 98.25 109 GLU A CA 1
ATOM 843 C C . GLU A 1 109 ? 9.297 19.422 -2.762 1 98.25 109 GLU A C 1
ATOM 845 O O . GLU A 1 109 ? 8.281 18.781 -3.051 1 98.25 109 GLU A O 1
ATOM 850 N N . ILE A 1 110 ? 9.297 20.625 -2.309 1 96.69 110 ILE A N 1
ATOM 851 C CA . ILE A 1 110 ? 8.031 21.281 -2.004 1 96.69 110 ILE A CA 1
ATOM 852 C C . ILE A 1 110 ? 8.008 22.672 -2.633 1 96.69 110 ILE A C 1
ATOM 854 O O . ILE A 1 110 ? 9.055 23.297 -2.799 1 96.69 110 ILE A O 1
ATOM 858 N N . SER A 1 111 ? 6.867 23.047 -3.027 1 96.62 111 SER A N 1
ATOM 859 C CA . SER A 1 111 ? 6.625 24.391 -3.533 1 96.62 111 SER A CA 1
ATOM 860 C C . SER A 1 111 ? 5.293 24.938 -3.035 1 96.62 111 SER A C 1
ATOM 862 O O . SER A 1 111 ? 4.398 24.172 -2.666 1 96.62 111 SER A O 1
ATOM 864 N N . GLY A 1 112 ? 5.199 26.281 -3.068 1 93.56 112 GLY A N 1
ATOM 865 C CA . GLY A 1 112 ? 3.996 26.922 -2.574 1 93.56 112 GLY A CA 1
ATOM 866 C C . GLY A 1 112 ? 4.156 27.484 -1.17 1 93.56 112 GLY A C 1
ATOM 867 O O . GLY A 1 112 ? 5.254 27.469 -0.615 1 93.56 112 GLY A O 1
ATOM 868 N N . ASP A 1 113 ? 3.076 28.109 -0.629 1 89.5 113 ASP A N 1
ATOM 869 C CA . ASP A 1 113 ? 3.07 28.688 0.71 1 89.5 113 ASP A CA 1
ATOM 870 C C . ASP A 1 113 ? 2.145 27.906 1.643 1 89.5 113 ASP A C 1
ATOM 872 O O . ASP A 1 113 ? 1.017 27.578 1.271 1 89.5 113 ASP A O 1
ATOM 876 N N . LEU A 1 114 ? 2.789 27.578 2.664 1 88.69 114 LEU A N 1
ATOM 877 C CA . LEU A 1 114 ? 1.973 26.922 3.682 1 88.69 114 LEU A CA 1
ATOM 878 C C . LEU A 1 114 ? 0.781 27.797 4.066 1 88.69 114 LEU A C 1
ATOM 880 O O . LEU A 1 114 ? 0.948 28.969 4.387 1 88.69 114 LEU A O 1
ATOM 884 N N . LYS A 1 115 ? -0.4 27.25 3.764 1 77.31 115 LYS A N 1
ATOM 885 C CA . LYS A 1 115 ? -1.601 27.984 4.152 1 77.31 115 LYS A CA 1
ATOM 886 C C . LYS A 1 115 ? -1.8 27.953 5.664 1 77.31 115 LYS A C 1
ATOM 888 O O . LYS A 1 115 ? -1.885 26.891 6.262 1 77.31 115 LYS A O 1
ATOM 893 N N . ILE A 1 116 ? -1.251 28.875 6.297 1 59.97 116 ILE A N 1
ATOM 894 C CA . ILE A 1 116 ? -1.489 28.969 7.734 1 59.97 116 ILE A CA 1
ATOM 895 C C . ILE A 1 116 ? -2.83 29.656 7.992 1 59.97 116 ILE A C 1
ATOM 897 O O . ILE A 1 116 ? -3.043 30.781 7.57 1 59.97 116 ILE A O 1
ATOM 901 N N . ASP A 1 117 ? -3.957 29 7.832 1 53.09 117 ASP A N 1
ATOM 902 C CA . ASP A 1 117 ? -5.148 29.734 8.258 1 53.09 117 ASP A CA 1
ATOM 903 C C . ASP A 1 117 ? -5.016 30.219 9.695 1 53.09 117 ASP A C 1
ATOM 905 O O . ASP A 1 117 ? -4.844 29.406 10.617 1 53.09 117 ASP A O 1
ATOM 909 N N . LYS A 1 118 ? -4.672 31.531 9.906 1 49.81 118 LYS A N 1
ATOM 910 C CA . LYS A 1 118 ? -4.602 32.25 11.172 1 49.81 118 LYS A CA 1
ATOM 911 C C . LYS A 1 118 ? -5.727 31.828 12.109 1 49.81 118 LYS A C 1
ATOM 913 O O . LYS A 1 118 ? -5.543 31.781 13.328 1 49.81 118 LYS A O 1
ATOM 918 N N . SER A 1 119 ? -6.863 31.969 11.703 1 47.97 119 SER A N 1
ATOM 919 C CA . SER A 1 119 ? -7.977 31.766 12.625 1 47.97 119 SER A CA 1
ATOM 920 C C . SER A 1 119 ? -7.98 30.328 13.164 1 47.97 119 SER A C 1
ATOM 922 O O . SER A 1 119 ? -8.445 30.094 14.281 1 47.97 119 SER A O 1
ATOM 924 N N . GLU A 1 120 ? -7.875 29.344 12.289 1 47.53 120 GLU A N 1
ATOM 925 C CA . GLU A 1 120 ? -7.742 27.938 12.648 1 47.53 120 GLU A CA 1
ATOM 926 C C . GLU A 1 120 ? -6.277 27.516 12.695 1 47.53 120 GLU A C 1
ATOM 928 O O . GLU A 1 120 ? -5.727 27.062 11.688 1 47.53 120 GLU A O 1
ATOM 933 N N . SER A 1 121 ? -5.234 28.484 12.953 1 47.47 121 SER A N 1
ATOM 934 C CA . SER A 1 121 ? -3.809 28.797 13.047 1 47.47 121 SER A CA 1
ATOM 935 C C . SER A 1 121 ? -2.975 27.516 13.133 1 47.47 121 SER A C 1
ATOM 937 O O . SER A 1 121 ? -1.986 27.359 12.414 1 47.47 121 SER A O 1
ATOM 939 N N . LEU A 1 122 ? -2.871 26.891 14.336 1 54.97 122 LEU A N 1
ATOM 940 C CA . LEU A 1 122 ? -1.824 26.219 15.094 1 54.97 122 LEU A CA 1
ATOM 941 C C . LEU A 1 122 ? -1.466 24.875 14.445 1 54.97 122 LEU A C 1
ATOM 943 O O . LEU A 1 122 ? -0.736 24.078 15.031 1 54.97 122 LEU A O 1
ATOM 947 N N . GLY A 1 123 ? -1.92 24.625 13.25 1 80.88 123 GLY A N 1
ATOM 948 C CA . GLY A 1 123 ? -2.121 23.219 12.914 1 80.88 123 GLY A CA 1
ATOM 949 C C . GLY A 1 123 ? -0.883 22.562 12.344 1 80.88 123 GLY A C 1
ATOM 950 O O . GLY A 1 123 ? -0.531 21.438 12.734 1 80.88 123 GLY A O 1
ATOM 951 N N . PHE A 1 124 ? -0.109 23.469 11.445 1 91.25 124 PHE A N 1
ATOM 952 C CA . PHE A 1 124 ? 1.069 22.844 10.859 1 91.25 124 PHE A CA 1
ATOM 953 C C . PHE A 1 124 ? 2.342 23.547 11.32 1 91.25 124 PHE A C 1
ATOM 955 O O . PHE A 1 124 ? 2.379 24.766 11.414 1 91.25 124 PHE A O 1
ATOM 962 N N . SER A 1 125 ? 3.402 22.875 11.609 1 91.88 125 SER A N 1
ATOM 963 C CA . SER A 1 125 ? 4.707 23.406 11.984 1 91.88 125 SER A CA 1
ATOM 964 C C . SER A 1 125 ? 5.836 22.531 11.461 1 91.88 125 SER A C 1
ATOM 966 O O . SER A 1 125 ? 5.742 21.297 11.5 1 91.88 125 SER A O 1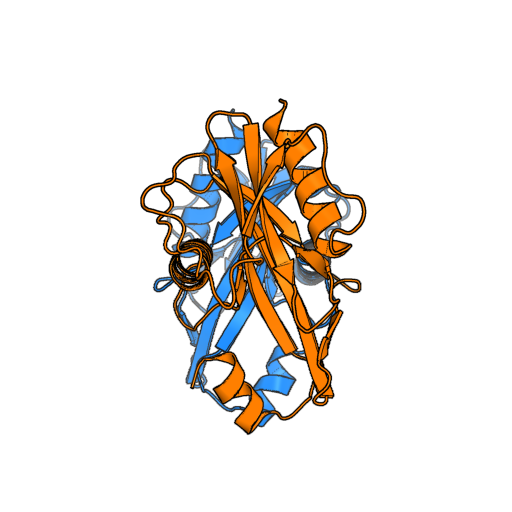
ATOM 968 N N . PHE A 1 126 ? 6.852 23.203 10.969 1 95.25 126 PHE A N 1
ATOM 969 C CA . PHE A 1 126 ? 8.094 22.469 10.719 1 95.25 126 PHE A CA 1
ATOM 970 C C . PHE A 1 126 ? 8.875 22.266 12.008 1 95.25 126 PHE A C 1
ATOM 972 O O . PHE A 1 126 ? 9.188 23.234 12.711 1 95.25 126 PHE A O 1
ATOM 979 N N . ILE A 1 127 ? 9.18 21.062 12.242 1 96.31 127 ILE A N 1
ATOM 980 C CA . ILE A 1 127 ? 9.875 20.703 13.477 1 96.31 127 ILE A CA 1
ATOM 981 C C . ILE A 1 127 ? 11.18 19.984 13.133 1 96.31 127 ILE A C 1
ATOM 983 O O . ILE A 1 127 ? 11.195 19.094 12.273 1 96.31 127 ILE A O 1
ATOM 987 N N . SER A 1 128 ? 12.234 20.328 13.867 1 96.88 128 SER A N 1
ATOM 988 C CA . SER A 1 128 ? 13.547 19.734 13.617 1 96.88 128 SER A CA 1
ATOM 989 C C . SER A 1 128 ? 13.531 18.234 13.867 1 96.88 128 SER A C 1
ATOM 991 O O . SER A 1 128 ? 12.977 17.766 14.867 1 96.88 128 SER A O 1
ATOM 993 N N . LEU A 1 129 ? 14.156 17.484 12.977 1 95.81 129 LEU A N 1
ATOM 994 C CA . LEU A 1 129 ? 14.25 16.031 13.125 1 95.81 129 LEU A CA 1
ATOM 995 C C . LEU A 1 129 ? 15.023 15.664 14.383 1 95.81 129 LEU A C 1
ATOM 997 O O . LEU A 1 129 ? 14.828 14.578 14.938 1 95.81 129 LEU A O 1
ATOM 1001 N N . ASP A 1 130 ? 15.812 16.562 14.875 1 93.5 130 ASP A N 1
ATOM 1002 C CA . ASP A 1 130 ? 16.641 16.312 16.047 1 93.5 130 ASP A CA 1
ATOM 1003 C C . ASP A 1 130 ? 15.898 16.656 17.344 1 93.5 130 ASP A C 1
ATOM 1005 O O . ASP A 1 130 ? 16.391 16.406 18.438 1 93.5 130 ASP A O 1
ATOM 1009 N N . ASN A 1 131 ? 14.758 17.25 17.234 1 94.94 131 ASN A N 1
ATOM 1010 C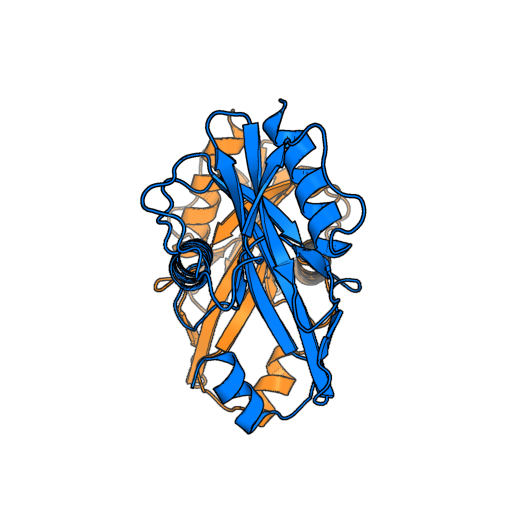 CA . ASN A 1 131 ? 13.992 17.688 18.391 1 94.94 131 ASN A CA 1
ATOM 1011 C C . ASN A 1 131 ? 12.492 17.469 18.188 1 94.94 131 ASN A C 1
ATOM 1013 O O . ASN A 1 131 ? 11.703 18.406 18.328 1 94.94 131 ASN A O 1
ATOM 1017 N N . LEU A 1 132 ? 12.117 16.281 17.938 1 96.5 132 LEU A N 1
ATOM 1018 C CA . LEU A 1 132 ? 10.719 15.945 17.703 1 96.5 132 LEU A CA 1
ATOM 1019 C C . LEU A 1 132 ? 9.938 15.961 19.016 1 96.5 132 LEU A C 1
ATOM 1021 O O . LEU A 1 132 ? 10.453 15.547 20.062 1 96.5 132 LEU A O 1
ATOM 1025 N N . PRO A 1 133 ? 8.727 16.375 18.969 1 94.62 133 PRO A N 1
ATOM 1026 C CA . PRO A 1 133 ? 7.91 16.359 20.188 1 94.62 133 PRO A CA 1
ATOM 1027 C C . PRO A 1 133 ? 7.574 14.953 20.656 1 94.62 133 PRO A C 1
ATOM 1029 O O . PRO A 1 133 ? 7.555 14.016 19.859 1 94.62 133 PRO A O 1
ATOM 1032 N N . GLU A 1 134 ? 7.273 14.797 21.891 1 92.81 134 GLU A N 1
ATOM 1033 C CA . GLU A 1 134 ? 6.941 13.508 22.484 1 92.81 134 GLU A CA 1
ATOM 1034 C C . GLU A 1 134 ? 5.504 13.102 22.156 1 92.81 134 GLU A C 1
ATOM 1036 O O . GLU A 1 134 ? 5.18 11.914 22.125 1 92.81 134 GLU A O 1
ATOM 1041 N N . ASN A 1 135 ? 4.691 14.062 21.922 1 93.94 135 ASN A N 1
ATOM 1042 C CA . ASN A 1 135 ? 3.266 13.805 21.734 1 93.94 135 ASN A CA 1
ATOM 1043 C C . ASN A 1 135 ? 2.914 13.633 20.266 1 93.94 135 ASN A C 1
ATOM 1045 O O . ASN A 1 135 ? 2.027 14.32 19.75 1 93.94 135 ASN A O 1
ATOM 1049 N N . ILE A 1 136 ? 3.533 12.742 19.625 1 95.31 136 ILE A N 1
ATOM 1050 C CA . ILE A 1 136 ? 3.217 12.336 18.25 1 95.31 136 ILE A CA 1
ATOM 1051 C C . ILE A 1 136 ? 2.312 11.109 18.281 1 95.31 136 ILE A C 1
ATOM 1053 O O . ILE A 1 136 ? 2.52 10.195 19.078 1 95.31 136 ILE A O 1
ATOM 1057 N N . VAL A 1 137 ? 1.309 11.141 17.422 1 93.44 137 VAL A N 1
ATOM 1058 C CA . VAL A 1 137 ? 0.461 9.969 17.266 1 93.44 137 VAL A CA 1
ATOM 1059 C C . VAL A 1 137 ? 1.329 8.719 17.156 1 93.44 137 VAL A C 1
ATOM 1061 O O . VAL A 1 137 ? 2.303 8.695 16.391 1 93.44 137 VAL A O 1
ATOM 1064 N N . LYS A 1 138 ? 1.002 7.672 17.859 1 93.44 138 LYS A N 1
ATOM 1065 C CA . LYS A 1 138 ? 1.842 6.484 17.969 1 93.44 138 LYS A CA 1
ATOM 1066 C C . LYS A 1 138 ? 2.143 5.887 16.594 1 93.44 138 LYS A C 1
ATOM 1068 O O . LYS A 1 138 ? 3.299 5.594 16.281 1 93.44 138 LYS A O 1
ATOM 1073 N N . SER A 1 139 ? 1.134 5.684 15.805 1 95 139 SER A N 1
ATOM 1074 C CA . SER A 1 139 ? 1.331 5.098 14.477 1 95 139 SER A CA 1
ATOM 1075 C C . SER A 1 139 ? 2.227 5.977 13.609 1 95 139 SER A C 1
ATOM 1077 O O . SER A 1 139 ? 3.021 5.473 12.82 1 95 139 SER A O 1
ATOM 1079 N N . HIS A 1 140 ? 2.148 7.266 13.758 1 97.31 140 HIS A N 1
ATOM 1080 C CA . HIS A 1 140 ? 2.959 8.188 12.969 1 97.31 140 HIS A CA 1
ATOM 1081 C C . HIS A 1 140 ? 4.398 8.227 13.477 1 97.31 140 HIS A C 1
ATOM 1083 O O . HIS A 1 140 ? 5.332 8.406 12.688 1 97.31 140 HIS A O 1
ATOM 1089 N N . LYS A 1 141 ? 4.527 8.07 14.789 1 97.25 141 LYS A N 1
ATOM 1090 C CA . LYS A 1 141 ? 5.875 7.969 15.328 1 97.25 141 LYS A CA 1
ATOM 1091 C C . LYS A 1 141 ? 6.629 6.785 14.727 1 97.25 141 LYS A C 1
ATOM 1093 O O . LYS A 1 141 ? 7.812 6.895 14.398 1 97.25 141 LYS A O 1
ATOM 1098 N N . LYS A 1 142 ? 5.957 5.676 14.602 1 97.94 142 LYS A N 1
ATOM 1099 C CA . LYS A 1 142 ? 6.559 4.504 13.969 1 97.94 142 LYS A CA 1
ATOM 1100 C C . LYS A 1 142 ? 7.004 4.82 12.539 1 97.94 142 LYS A C 1
ATOM 1102 O O . LYS A 1 142 ? 8.062 4.363 12.102 1 97.94 142 LYS A O 1
ATOM 1107 N N . MET A 1 143 ? 6.203 5.555 11.828 1 98.56 143 MET A N 1
ATOM 1108 C CA . MET A 1 143 ? 6.516 5.93 10.453 1 98.56 143 MET A CA 1
ATOM 1109 C C . MET A 1 143 ? 7.734 6.848 10.398 1 98.56 143 MET A C 1
ATOM 1111 O O . MET A 1 143 ? 8.602 6.688 9.547 1 98.56 143 MET A O 1
ATOM 1115 N N . ILE A 1 144 ? 7.762 7.797 11.32 1 98.44 144 ILE A N 1
ATOM 1116 C CA . ILE A 1 144 ? 8.891 8.711 11.391 1 98.44 144 ILE A CA 1
ATOM 1117 C C . ILE A 1 144 ? 10.164 7.938 11.734 1 98.44 144 ILE A C 1
ATOM 1119 O O . ILE A 1 144 ? 11.227 8.18 11.156 1 98.44 144 ILE A O 1
ATOM 1123 N N . ASP A 1 145 ? 10.062 6.984 12.672 1 97.88 145 ASP A N 1
ATOM 1124 C CA . ASP A 1 145 ? 11.211 6.168 13.039 1 97.88 145 ASP A CA 1
ATOM 1125 C C . ASP A 1 145 ? 11.734 5.383 11.836 1 97.88 145 ASP A C 1
ATOM 1127 O O . ASP A 1 145 ? 12.945 5.297 11.625 1 97.88 145 ASP A O 1
ATOM 1131 N N . ARG A 1 146 ? 10.844 4.777 11.07 1 98.19 146 ARG A N 1
ATOM 1132 C CA . ARG A 1 146 ? 11.242 4.062 9.859 1 98.19 146 ARG A CA 1
ATOM 1133 C C . ARG A 1 146 ? 11.898 5.004 8.859 1 98.19 146 ARG A C 1
ATOM 1135 O O . ARG A 1 146 ? 12.898 4.648 8.234 1 98.19 146 ARG A O 1
ATOM 1142 N N . PHE A 1 147 ? 11.336 6.148 8.711 1 98.62 147 PHE A N 1
ATOM 1143 C CA . PHE A 1 147 ? 11.883 7.172 7.828 1 98.62 147 PHE A CA 1
ATOM 1144 C C . PHE A 1 147 ? 13.32 7.5 8.219 1 98.62 147 PHE A C 1
ATOM 1146 O O . PHE A 1 147 ? 14.203 7.574 7.359 1 98.62 147 PHE A O 1
ATOM 1153 N N . LEU A 1 148 ? 13.57 7.691 9.484 1 97.5 148 LEU A N 1
ATOM 1154 C CA . LEU A 1 148 ? 14.891 8.07 9.969 1 97.5 148 LEU A CA 1
ATOM 1155 C C . LEU A 1 148 ? 15.922 6.988 9.664 1 97.5 148 LEU A C 1
ATOM 1157 O O . LEU A 1 148 ? 17.094 7.285 9.461 1 97.5 148 LEU A O 1
ATOM 1161 N N . GLN A 1 149 ? 15.484 5.746 9.555 1 96.44 149 GLN A N 1
ATOM 1162 C CA . GLN A 1 149 ? 16.375 4.637 9.242 1 96.44 149 GLN A CA 1
ATOM 1163 C C . GLN A 1 149 ? 16.844 4.703 7.793 1 96.44 149 GLN A C 1
ATOM 1165 O O . GLN A 1 149 ? 17.938 4.242 7.469 1 96.44 149 GLN A O 1
ATOM 1170 N N . ILE A 1 150 ? 16.078 5.297 6.934 1 94.69 150 ILE A N 1
ATOM 1171 C CA . ILE A 1 150 ? 16.453 5.258 5.52 1 94.69 150 ILE A CA 1
ATOM 1172 C C . ILE A 1 150 ? 16.969 6.621 5.082 1 94.69 150 ILE A C 1
ATOM 1174 O O . ILE A 1 150 ? 17.672 6.73 4.07 1 94.69 150 ILE A O 1
ATOM 1178 N N . TYR A 1 151 ? 16.547 7.668 5.711 1 93.44 151 TYR A N 1
ATOM 1179 C CA . TYR A 1 151 ? 16.953 9.031 5.363 1 93.44 151 TYR A CA 1
ATOM 1180 C C . TYR A 1 151 ? 18.406 9.281 5.723 1 93.44 151 TYR A C 1
ATOM 1182 O O . TYR A 1 151 ? 19.109 10 5.004 1 93.44 151 TYR A O 1
ATOM 1190 N N . ASN A 1 152 ? 18.906 8.875 6.898 1 78.75 152 ASN A N 1
ATOM 1191 C CA . ASN A 1 152 ? 20.266 9.07 7.371 1 78.75 152 ASN A CA 1
ATOM 1192 C C . ASN A 1 152 ? 21.234 8.102 6.707 1 78.75 152 ASN A C 1
ATOM 1194 O O . ASN A 1 152 ? 22.422 8.086 7.031 1 78.75 152 ASN A O 1
ATOM 1198 N N . THR A 1 153 ? 20.844 7.293 5.812 1 63.75 153 THR A N 1
ATOM 1199 C CA . THR A 1 153 ? 21.766 6.363 5.176 1 63.75 153 THR A CA 1
ATOM 1200 C C . THR A 1 153 ? 22.188 6.879 3.805 1 63.75 153 THR A C 1
ATOM 1202 O O . THR A 1 153 ? 21.391 7.5 3.094 1 63.75 153 THR A O 1
ATOM 1205 N N . MET B 1 1 ? -16.672 -17.234 4.016 1 86.5 1 MET B N 1
ATOM 1206 C CA . MET B 1 1 ? -16.562 -16.156 3.037 1 86.5 1 MET B CA 1
ATOM 1207 C C . MET B 1 1 ? -15.406 -15.227 3.377 1 86.5 1 MET B C 1
ATOM 1209 O O . MET B 1 1 ? -15.156 -14.945 4.551 1 86.5 1 MET B O 1
ATOM 1213 N N . ASN B 1 2 ? -14.586 -14.922 2.354 1 94.88 2 ASN B N 1
ATOM 1214 C CA . ASN B 1 2 ? -13.477 -14 2.609 1 94.88 2 ASN B CA 1
ATOM 1215 C C . ASN B 1 2 ? -13.945 -12.547 2.592 1 94.88 2 ASN B C 1
ATOM 1217 O O . ASN B 1 2 ? -15.125 -12.273 2.363 1 94.88 2 ASN B O 1
ATOM 1221 N N . TYR B 1 3 ? -13.164 -11.664 2.969 1 97.75 3 TYR B N 1
ATOM 1222 C CA . TYR B 1 3 ? -13.477 -10.258 3.158 1 97.75 3 TYR B CA 1
ATOM 1223 C C . TYR B 1 3 ? -14.141 -9.672 1.918 1 97.75 3 TYR B C 1
ATOM 1225 O O . TYR B 1 3 ? -15.18 -9.016 2.016 1 97.75 3 TYR B O 1
ATOM 1233 N N . VAL B 1 4 ? -13.562 -9.945 0.762 1 97.75 4 VAL B N 1
ATOM 1234 C CA . VAL B 1 4 ? -14.055 -9.352 -0.479 1 97.75 4 VAL B CA 1
ATOM 1235 C C . VAL B 1 4 ? -15.43 -9.93 -0.813 1 97.75 4 VAL B C 1
ATOM 1237 O O . VAL B 1 4 ? -16.328 -9.195 -1.23 1 97.75 4 VAL B O 1
ATOM 1240 N N . GLU B 1 5 ? -15.625 -11.219 -0.649 1 97.06 5 GLU B N 1
ATOM 1241 C CA . GLU B 1 5 ? -16.922 -11.852 -0.903 1 97.06 5 GLU B CA 1
ATOM 1242 C C . GLU B 1 5 ? -18.016 -11.25 -0.023 1 97.06 5 GLU B C 1
ATOM 1244 O O . GLU B 1 5 ? -19.125 -11 -0.49 1 97.06 5 GLU B O 1
ATOM 1249 N N . GLU B 1 6 ? -17.688 -11.078 1.264 1 97.25 6 GLU B N 1
ATOM 1250 C CA . GLU B 1 6 ? -18.656 -10.492 2.188 1 97.25 6 GLU B CA 1
ATOM 1251 C C . GLU B 1 6 ? -19 -9.062 1.777 1 97.25 6 GLU B C 1
ATOM 1253 O O . GLU B 1 6 ? -20.172 -8.68 1.794 1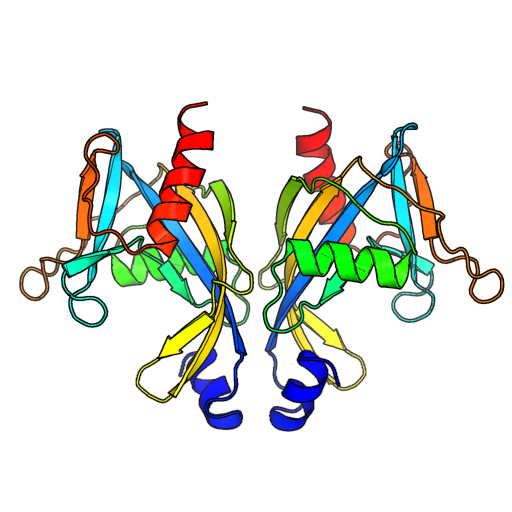 97.25 6 GLU B O 1
ATOM 1258 N N . LEU B 1 7 ? -18.031 -8.328 1.448 1 97.75 7 LEU B N 1
ATOM 1259 C CA . LEU B 1 7 ? -18.266 -6.949 1.024 1 97.75 7 LEU B CA 1
ATOM 1260 C C . LEU B 1 7 ? -19.125 -6.902 -0.229 1 97.75 7 LEU B C 1
ATOM 1262 O O . LEU B 1 7 ? -20.078 -6.117 -0.304 1 97.75 7 LEU B O 1
ATOM 1266 N N . ARG B 1 8 ? -18.828 -7.773 -1.152 1 97.94 8 ARG B N 1
ATOM 1267 C CA . ARG B 1 8 ? -19.562 -7.828 -2.418 1 97.94 8 ARG B CA 1
ATOM 1268 C C . ARG B 1 8 ? -21.031 -8.195 -2.195 1 97.94 8 ARG B C 1
ATOM 1270 O O . ARG B 1 8 ? -21.906 -7.723 -2.914 1 97.94 8 ARG B O 1
ATOM 1277 N N . SER B 1 9 ? -21.297 -9.023 -1.213 1 97.69 9 SER B N 1
ATOM 1278 C CA . SER B 1 9 ? -22.672 -9.43 -0.916 1 97.69 9 SER B CA 1
ATOM 1279 C C . SER B 1 9 ? -23.5 -8.234 -0.475 1 97.69 9 SER B C 1
ATOM 1281 O O . SER B 1 9 ? -24.734 -8.281 -0.532 1 97.69 9 SER B O 1
ATOM 1283 N N . ILE B 1 10 ? -22.828 -7.145 -0.121 1 97.81 10 ILE B N 1
ATOM 1284 C CA . ILE B 1 10 ? -23.531 -5.973 0.383 1 97.81 10 ILE B CA 1
ATOM 1285 C C . ILE B 1 10 ? -23.531 -4.875 -0.677 1 97.81 10 ILE B C 1
ATOM 1287 O O . ILE B 1 10 ? -24.578 -4.297 -0.985 1 97.81 10 ILE B O 1
ATOM 1291 N N . VAL B 1 11 ? -22.438 -4.688 -1.367 1 97.94 11 VAL B N 1
ATOM 1292 C CA . VAL B 1 11 ? -22.281 -3.49 -2.189 1 97.94 11 VAL B CA 1
ATOM 1293 C C . VAL B 1 11 ? -22.547 -3.832 -3.654 1 97.94 11 VAL B C 1
ATOM 1295 O O . VAL B 1 11 ? -22.625 -2.939 -4.504 1 97.94 11 VAL B O 1
ATOM 1298 N N . GLY B 1 12 ? -22.672 -5.078 -3.957 1 97.12 12 GLY B N 1
ATOM 1299 C CA . GLY B 1 12 ? -22.844 -5.484 -5.344 1 97.12 12 GLY B CA 1
ATOM 1300 C C . GLY B 1 12 ? -21.578 -5.324 -6.172 1 97.12 12 GLY B C 1
ATOM 1301 O O . GLY B 1 12 ? -20.5 -5.703 -5.738 1 97.12 12 GLY B O 1
ATOM 1302 N N . HIS B 1 13 ? -21.766 -4.789 -7.379 1 97.19 13 HIS B N 1
ATOM 1303 C CA . HIS B 1 13 ? -20.688 -4.797 -8.352 1 97.19 13 HIS B CA 1
ATOM 1304 C C . HIS B 1 13 ? -19.984 -3.441 -8.414 1 97.19 13 HIS B C 1
ATOM 1306 O O . HIS B 1 13 ? -19.094 -3.23 -9.242 1 97.19 13 HIS B O 1
ATOM 1312 N N . ARG B 1 14 ? -20.375 -2.494 -7.539 1 96.44 14 ARG B N 1
ATOM 1313 C CA . ARG B 1 14 ? -19.812 -1.149 -7.609 1 96.44 14 ARG B CA 1
ATOM 1314 C C . ARG B 1 14 ? -18.281 -1.187 -7.5 1 96.44 14 ARG B C 1
ATOM 1316 O O . ARG B 1 14 ? -17.719 -2.094 -6.883 1 96.44 14 ARG B O 1
ATOM 1323 N N . PRO B 1 15 ? -17.594 -0.199 -8.047 1 97.81 15 PRO B N 1
ATOM 1324 C CA . PRO B 1 15 ? -16.141 -0.168 -7.938 1 97.81 15 PRO B CA 1
ATOM 1325 C C . PRO B 1 15 ? -15.656 -0.063 -6.492 1 97.81 15 PRO B C 1
ATOM 1327 O O . PRO B 1 15 ? -16.25 0.669 -5.691 1 97.81 15 PRO B O 1
ATOM 1330 N N . LEU B 1 16 ? -14.641 -0.862 -6.184 1 98.69 16 LEU B N 1
ATOM 1331 C CA . LEU B 1 16 ? -14 -0.864 -4.875 1 98.69 16 LEU B CA 1
ATOM 1332 C C . LEU B 1 16 ? -12.5 -0.597 -5 1 98.69 16 LEU B C 1
ATOM 1334 O O . LEU B 1 16 ? -11.938 -0.704 -6.094 1 98.69 16 LEU B O 1
ATOM 1338 N N . ILE B 1 17 ? -11.875 -0.138 -3.986 1 98.88 17 ILE B N 1
ATOM 1339 C CA . ILE B 1 17 ? -10.43 -0.213 -3.811 1 98.88 17 ILE B CA 1
ATOM 1340 C C . ILE B 1 17 ? -10.07 -1.47 -3.02 1 98.88 17 ILE B C 1
ATOM 1342 O O . ILE B 1 17 ? -10.508 -1.638 -1.878 1 98.88 17 ILE B O 1
ATOM 1346 N N . LEU B 1 18 ? -9.352 -2.355 -3.605 1 98.88 18 LEU B N 1
ATOM 1347 C CA . LEU B 1 18 ? -8.945 -3.578 -2.926 1 98.88 18 LEU B CA 1
ATOM 1348 C C . LEU B 1 18 ? -7.422 -3.674 -2.854 1 98.88 18 LEU B C 1
ATOM 1350 O O . LEU B 1 18 ? -6.727 -3.332 -3.814 1 98.88 18 LEU B O 1
ATOM 1354 N N . VAL B 1 19 ? -6.93 -4.105 -1.732 1 98.94 19 VAL B N 1
ATOM 1355 C CA . VAL B 1 19 ? -5.496 -4.234 -1.502 1 98.94 19 VAL B CA 1
ATOM 1356 C C . VAL B 1 19 ? -5.059 -5.68 -1.75 1 98.94 19 VAL B C 1
ATOM 1358 O O . VAL B 1 19 ? -5.742 -6.617 -1.336 1 98.94 19 VAL B O 1
ATOM 1361 N N . GLY B 1 20 ? -3.99 -5.836 -2.439 1 98.75 20 GLY B N 1
ATOM 1362 C CA . GLY B 1 20 ? -3.367 -7.133 -2.629 1 98.75 20 GLY B CA 1
ATOM 1363 C C . GLY B 1 20 ? -1.858 -7.102 -2.463 1 98.75 20 GLY B C 1
ATOM 1364 O O . GLY B 1 20 ? -1.262 -6.027 -2.371 1 98.75 20 GLY B O 1
ATOM 1365 N N . ALA B 1 21 ? -1.247 -8.227 -2.359 1 98.88 21 ALA B N 1
ATOM 1366 C CA . ALA B 1 21 ? 0.203 -8.375 -2.268 1 98.88 21 ALA B CA 1
ATOM 1367 C C . ALA B 1 21 ? 0.698 -9.5 -3.172 1 98.88 21 ALA B C 1
ATOM 1369 O O . ALA B 1 21 ? 0.014 -10.508 -3.346 1 98.88 21 ALA B O 1
ATOM 1370 N N . VAL B 1 22 ? 1.831 -9.312 -3.781 1 98.69 22 VAL B N 1
ATOM 1371 C CA . VAL B 1 22 ? 2.51 -10.32 -4.582 1 98.69 22 VAL B CA 1
ATOM 1372 C C . VAL B 1 22 ? 3.953 -10.477 -4.105 1 98.69 22 VAL B C 1
ATOM 1374 O O . VAL B 1 22 ? 4.492 -9.594 -3.439 1 98.69 22 VAL B O 1
ATOM 1377 N N . VAL B 1 23 ? 4.57 -11.578 -4.414 1 98.81 23 VAL B N 1
ATOM 1378 C CA . VAL B 1 23 ? 5.953 -11.828 -4.02 1 98.81 23 VAL B CA 1
ATOM 1379 C C . VAL B 1 23 ? 6.738 -12.375 -5.207 1 98.81 23 VAL B C 1
ATOM 1381 O O . VAL B 1 23 ? 6.379 -13.406 -5.781 1 98.81 23 VAL B O 1
ATOM 1384 N N . ILE B 1 24 ? 7.73 -11.711 -5.586 1 98.81 24 ILE B N 1
ATOM 1385 C CA . ILE B 1 24 ? 8.727 -12.281 -6.488 1 98.81 24 ILE B CA 1
ATOM 1386 C C . ILE B 1 24 ? 9.711 -13.133 -5.703 1 98.81 24 ILE B C 1
ATOM 1388 O O . ILE B 1 24 ? 10.516 -12.609 -4.926 1 98.81 24 ILE B O 1
ATOM 1392 N N . ILE B 1 25 ? 9.617 -14.391 -5.859 1 98.44 25 ILE B N 1
ATOM 1393 C CA . ILE B 1 25 ? 10.492 -15.352 -5.18 1 98.44 25 ILE B CA 1
ATOM 1394 C C . ILE B 1 25 ? 11.695 -15.664 -6.062 1 98.44 25 ILE B C 1
ATOM 1396 O O . ILE B 1 25 ? 11.539 -16.156 -7.188 1 98.44 25 ILE B O 1
ATOM 1400 N N . VAL B 1 26 ? 12.828 -15.43 -5.57 1 98.06 26 VAL B N 1
ATOM 1401 C CA . VAL B 1 26 ? 14.07 -15.68 -6.297 1 98.06 26 VAL B CA 1
ATOM 1402 C C . VAL B 1 26 ? 14.789 -16.891 -5.695 1 98.06 26 VAL B C 1
ATOM 1404 O O . VAL B 1 26 ? 15 -16.953 -4.48 1 98.06 26 VAL B O 1
ATOM 1407 N N . ASP B 1 27 ? 15.125 -17.844 -6.508 1 96.19 27 ASP B N 1
ATOM 1408 C CA . ASP B 1 27 ? 15.844 -19 -5.973 1 96.19 27 ASP B CA 1
ATOM 1409 C C . ASP B 1 27 ? 17.359 -18.812 -6.121 1 96.19 27 ASP B C 1
ATOM 1411 O O . ASP B 1 27 ? 17.828 -17.734 -6.516 1 96.19 27 ASP B O 1
ATOM 1415 N N . ASP B 1 28 ? 18.125 -19.828 -5.73 1 95.12 28 ASP B N 1
ATOM 1416 C CA . ASP B 1 28 ? 19.578 -19.734 -5.645 1 95.12 28 ASP B CA 1
ATOM 1417 C C . ASP B 1 28 ? 20.219 -19.75 -7.035 1 95.12 28 ASP B C 1
ATOM 1419 O O . ASP B 1 28 ? 21.406 -19.516 -7.18 1 95.12 28 ASP B O 1
ATOM 1423 N N . LYS B 1 29 ? 19.438 -20 -8.07 1 95.75 29 LYS B N 1
ATOM 1424 C CA . LYS B 1 29 ? 19.938 -20.016 -9.445 1 95.75 29 LYS B CA 1
ATOM 1425 C C . LYS B 1 29 ? 19.5 -18.766 -10.195 1 95.75 29 LYS B C 1
ATOM 1427 O O . LYS B 1 29 ? 19.5 -18.734 -11.43 1 95.75 29 LYS B O 1
ATOM 1432 N N . ASN B 1 30 ? 18.969 -17.781 -9.43 1 96.06 30 ASN B N 1
ATOM 1433 C CA . ASN B 1 30 ? 18.531 -16.516 -9.992 1 96.06 30 ASN B CA 1
ATOM 1434 C C . ASN B 1 30 ? 17.312 -16.688 -10.898 1 96.06 30 ASN B C 1
ATOM 1436 O O . ASN B 1 30 ? 17.203 -16.047 -11.938 1 96.06 30 ASN B O 1
ATOM 1440 N N . ARG B 1 31 ? 16.469 -17.578 -10.547 1 97.31 31 ARG B N 1
ATOM 1441 C CA . ARG B 1 31 ? 15.188 -17.766 -11.219 1 97.31 31 ARG B CA 1
ATOM 1442 C C . ARG B 1 31 ? 14.039 -17.234 -10.352 1 97.31 31 ARG B C 1
ATOM 1444 O O . ARG B 1 31 ? 14.141 -17.219 -9.125 1 97.31 31 ARG B O 1
ATOM 1451 N N . ILE B 1 32 ? 12.984 -16.766 -11.023 1 98.25 32 ILE B N 1
ATOM 1452 C CA . ILE B 1 32 ? 11.844 -16.297 -10.242 1 98.25 32 ILE B CA 1
ATOM 1453 C C . ILE B 1 32 ? 10.648 -17.234 -10.484 1 98.25 32 ILE B C 1
ATOM 1455 O O . ILE B 1 32 ? 10.492 -17.766 -11.586 1 98.25 32 ILE B O 1
ATOM 1459 N N . LEU B 1 33 ? 9.859 -17.422 -9.461 1 96.94 33 LEU B N 1
ATOM 1460 C CA . LEU B 1 33 ? 8.68 -18.281 -9.523 1 96.94 33 LEU B CA 1
ATOM 1461 C C . LEU B 1 33 ? 7.512 -17.562 -10.18 1 96.94 33 LEU B C 1
ATOM 1463 O O . LEU B 1 33 ? 7.113 -16.484 -9.734 1 96.94 33 LEU B O 1
ATOM 1467 N N . LEU B 1 34 ? 6.992 -18.094 -11.227 1 96.31 34 LEU B N 1
ATOM 1468 C CA . LEU B 1 34 ? 5.812 -17.578 -11.906 1 96.31 34 LEU B CA 1
ATOM 1469 C C . LEU B 1 34 ? 4.727 -18.641 -12.008 1 96.31 34 LEU B C 1
ATOM 1471 O O . LEU B 1 34 ? 5.02 -19.828 -11.977 1 96.31 34 LEU B O 1
ATOM 1475 N N . GLN B 1 35 ? 3.566 -18.188 -12.008 1 92.5 35 GLN B N 1
ATOM 1476 C CA . GLN B 1 35 ? 2.406 -19.062 -12.172 1 92.5 35 GLN B CA 1
ATOM 1477 C C . GLN B 1 35 ? 1.783 -18.906 -13.555 1 92.5 35 GLN B C 1
ATOM 1479 O O . GLN B 1 35 ? 1.498 -17.781 -13.984 1 92.5 35 GLN B O 1
ATOM 1484 N N . LYS B 1 36 ? 1.581 -19.953 -14.172 1 90.44 36 LYS B N 1
ATOM 1485 C CA . LYS B 1 36 ? 0.871 -19.938 -15.453 1 90.44 36 LYS B CA 1
ATOM 1486 C C . LYS B 1 36 ? -0.639 -20.016 -15.242 1 90.44 36 LYS B C 1
ATOM 1488 O O . LYS B 1 36 ? -1.141 -20.953 -14.633 1 90.44 36 LYS B O 1
ATOM 1493 N N . ARG B 1 37 ? -1.327 -19.031 -15.734 1 82 37 ARG B N 1
ATOM 1494 C CA . ARG B 1 37 ? -2.77 -18.938 -15.531 1 82 37 ARG B CA 1
ATOM 1495 C C . ARG B 1 37 ? -3.512 -19.891 -16.453 1 82 37 ARG B C 1
ATOM 1497 O O . ARG B 1 37 ? -3.176 -20.016 -17.641 1 82 37 ARG B O 1
ATOM 1504 N N . LYS B 1 38 ? -4.504 -20.641 -15.891 1 74.12 38 LYS B N 1
ATOM 1505 C CA . LYS B 1 38 ? -5.246 -21.641 -16.656 1 74.12 38 LYS B CA 1
ATOM 1506 C C . LYS B 1 38 ? -6.645 -21.125 -17.016 1 74.12 38 LYS B C 1
ATOM 1508 O O . LYS B 1 38 ? -7.34 -21.734 -17.828 1 74.12 38 LYS B O 1
ATOM 1513 N N . THR B 1 39 ? -7.031 -20.109 -16.375 1 65.25 39 THR B N 1
ATOM 1514 C CA . THR B 1 39 ? -8.398 -19.672 -16.625 1 65.25 39 THR B CA 1
ATOM 1515 C C . THR B 1 39 ? -8.406 -18.312 -17.312 1 65.25 39 THR B C 1
ATOM 1517 O O . THR B 1 39 ? -8.273 -18.219 -18.531 1 65.25 39 THR B O 1
ATOM 1520 N N . THR B 1 40 ? -8.359 -17.266 -16.438 1 55.78 40 THR B N 1
ATOM 1521 C CA . THR B 1 40 ? -8.312 -15.922 -17 1 55.78 40 THR B CA 1
ATOM 1522 C C . THR B 1 40 ? -6.941 -15.617 -17.594 1 55.78 40 THR B C 1
ATOM 1524 O O . THR B 1 40 ? -5.922 -15.781 -16.922 1 55.78 40 THR B O 1
ATOM 1527 N N . SER B 1 41 ? -6.84 -15.125 -18.859 1 63.75 41 SER B N 1
ATOM 1528 C CA . SER B 1 41 ? -5.602 -14.883 -19.578 1 63.75 41 SER B CA 1
ATOM 1529 C C . SER B 1 41 ? -4.816 -16.172 -19.781 1 63.75 41 SER B C 1
ATOM 1531 O O . SER B 1 41 ? -3.65 -16.266 -19.391 1 63.75 41 SER B O 1
ATOM 1533 N N . TYR B 1 42 ? -5.477 -17.156 -20.312 1 70.88 42 TYR B N 1
ATOM 1534 C CA . TYR B 1 42 ? -4.938 -18.5 -20.5 1 70.88 42 TYR B CA 1
ATOM 1535 C C . TYR B 1 42 ? -3.541 -18.438 -21.109 1 70.88 42 TYR B C 1
ATOM 1537 O O . TYR B 1 42 ? -3.303 -17.719 -22.078 1 70.88 42 TYR B O 1
ATOM 1545 N N . GLY B 1 43 ? -2.672 -19 -20.297 1 82.19 43 GLY B N 1
ATOM 1546 C CA . GLY B 1 43 ? -1.316 -19.156 -20.812 1 82.19 43 GLY B CA 1
ATOM 1547 C C . GLY B 1 43 ? -0.383 -18.047 -20.359 1 82.19 43 GLY B C 1
ATOM 1548 O O . GLY B 1 43 ? 0.833 -18.141 -20.547 1 82.19 43 GLY B O 1
ATOM 1549 N N . MET B 1 44 ? -0.964 -17 -19.781 1 91.25 44 MET B N 1
ATOM 1550 C CA . MET B 1 44 ? -0.13 -15.891 -19.328 1 91.25 44 MET B CA 1
ATOM 1551 C C . MET B 1 44 ? 0.52 -16.219 -17.984 1 91.25 44 MET B C 1
ATOM 1553 O O . MET B 1 44 ? -0.042 -16.969 -17.188 1 91.25 44 MET B O 1
ATOM 1557 N N . TRP B 1 45 ? 1.721 -15.711 -17.828 1 94.44 45 TRP B N 1
ATOM 1558 C CA . TRP B 1 45 ? 2.447 -15.891 -16.578 1 94.44 45 TRP B CA 1
ATOM 1559 C C . TRP B 1 45 ? 2.205 -14.719 -15.625 1 94.44 45 TRP B C 1
ATOM 1561 O O . TRP B 1 45 ? 2.094 -13.57 -16.062 1 94.44 45 TRP B O 1
ATOM 1571 N N . GLY B 1 46 ? 2.117 -15.031 -14.391 1 95.31 46 GLY B N 1
ATOM 1572 C CA . GLY B 1 46 ? 1.961 -13.992 -13.383 1 95.31 46 GLY B CA 1
ATOM 1573 C C . GLY B 1 46 ? 2.725 -14.289 -12.109 1 95.31 46 GLY B C 1
ATOM 1574 O O . GLY B 1 46 ? 3.287 -15.375 -11.945 1 95.31 46 GLY B O 1
ATOM 1575 N N . ILE B 1 47 ? 2.818 -13.305 -11.289 1 97.5 47 ILE B N 1
ATOM 1576 C CA . ILE B 1 47 ? 3.453 -13.414 -9.977 1 97.5 47 ILE B CA 1
ATOM 1577 C C . ILE B 1 47 ? 2.445 -13.938 -8.961 1 97.5 47 ILE B C 1
ATOM 1579 O O . ILE B 1 47 ? 1.29 -13.508 -8.938 1 97.5 47 ILE B O 1
ATOM 1583 N N . PRO B 1 48 ? 2.82 -14.914 -8.18 1 96.44 48 PRO B N 1
ATOM 1584 C CA . PRO B 1 48 ? 1.873 -15.375 -7.156 1 96.44 48 PRO B CA 1
ATOM 1585 C C . PRO B 1 48 ? 1.516 -14.289 -6.152 1 96.44 48 PRO B C 1
ATOM 1587 O O . PRO B 1 48 ? 2.363 -13.461 -5.801 1 96.44 48 PRO B O 1
ATOM 1590 N N . GLY B 1 49 ? 0.385 -14.234 -5.633 1 97 49 GLY B N 1
ATOM 1591 C CA . GLY B 1 49 ? -0.166 -13.273 -4.695 1 97 49 GLY B CA 1
ATOM 1592 C C . GLY B 1 49 ? -1.681 -13.305 -4.629 1 97 49 GLY B C 1
ATOM 1593 O O . GLY B 1 49 ? -2.314 -14.211 -5.172 1 97 49 GLY B O 1
ATOM 1594 N N . GLY B 1 50 ? -2.262 -12.367 -3.961 1 97.31 50 GLY B N 1
ATOM 1595 C CA . GLY B 1 50 ? -3.709 -12.32 -3.824 1 97.31 50 GLY B CA 1
ATOM 1596 C C . GLY B 1 50 ? -4.199 -11.141 -3.014 1 97.31 50 GLY B C 1
ATOM 1597 O O . GLY B 1 50 ? -3.422 -10.234 -2.691 1 97.31 50 GLY B O 1
ATOM 1598 N N . LEU B 1 51 ? -5.441 -11.188 -2.697 1 98.56 51 LEU B N 1
ATOM 1599 C CA . LEU B 1 51 ? -6.094 -10.055 -2.041 1 98.56 51 LEU B CA 1
ATOM 1600 C C . LEU B 1 51 ? -5.988 -10.172 -0.524 1 98.56 51 LEU B C 1
ATOM 1602 O O . LEU B 1 51 ? -5.941 -11.281 0.015 1 98.56 51 LEU B O 1
ATOM 1606 N N . MET B 1 52 ? -5.98 -9.039 0.066 1 98.88 52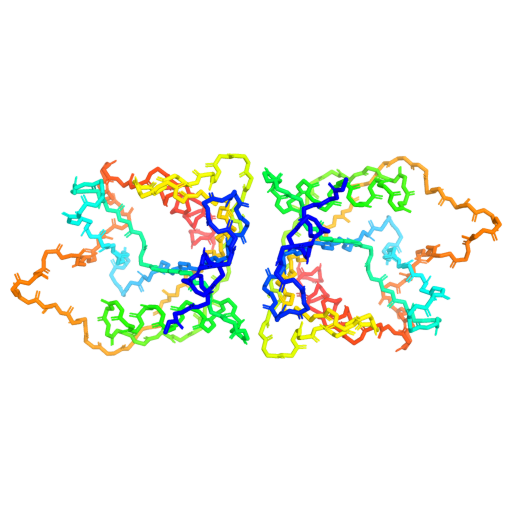 MET B N 1
ATOM 1607 C CA . MET B 1 52 ? -5.809 -8.891 1.507 1 98.88 52 MET B CA 1
ATOM 1608 C C . MET B 1 52 ? -7.09 -9.234 2.252 1 98.88 52 MET B C 1
ATOM 1610 O O . MET B 1 52 ? -8.188 -8.883 1.809 1 98.88 52 MET B O 1
ATOM 1614 N N . GLU B 1 53 ? -6.992 -9.953 3.377 1 98.62 53 GLU B N 1
ATOM 1615 C CA . GLU B 1 53 ? -8.094 -10.203 4.301 1 98.62 53 GLU B CA 1
ATOM 1616 C C . GLU B 1 53 ? -8.07 -9.211 5.461 1 98.62 53 GLU B C 1
ATOM 1618 O O . GLU B 1 53 ? -7.043 -8.594 5.742 1 98.62 53 GLU B O 1
ATOM 1623 N N . LEU B 1 54 ? -9.141 -9.094 6.086 1 97.94 54 LEU B N 1
ATOM 1624 C CA . LEU B 1 54 ? -9.312 -8.148 7.184 1 97.94 54 LEU B CA 1
ATOM 1625 C C . LEU B 1 54 ? -8.297 -8.414 8.289 1 97.94 54 LEU B C 1
ATOM 1627 O O . LEU B 1 54 ? -8.125 -9.555 8.719 1 97.94 54 LEU B O 1
ATOM 1631 N N . GLY B 1 55 ? -7.566 -7.363 8.758 1 97.25 55 GLY B N 1
ATOM 1632 C CA . GLY B 1 55 ? -6.68 -7.449 9.906 1 97.25 55 GLY B CA 1
ATOM 1633 C C . GLY B 1 55 ? -5.273 -7.891 9.555 1 97.25 55 GLY B C 1
ATOM 1634 O O . GLY B 1 55 ? -4.371 -7.844 10.391 1 97.25 55 GLY B O 1
ATOM 1635 N N . GLU B 1 56 ? -4.996 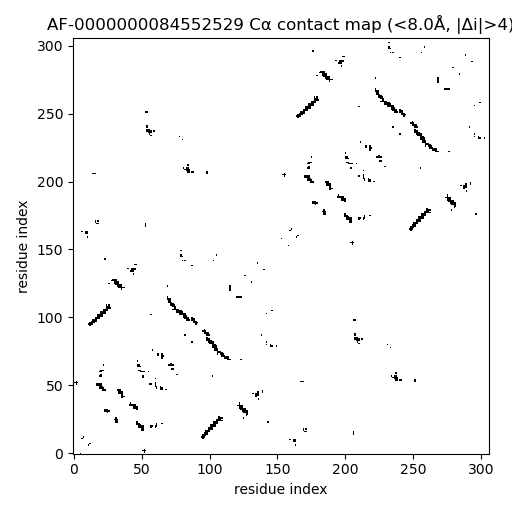-8.312 8.359 1 98.69 56 GLU B N 1
ATOM 1636 C CA . GLU B 1 56 ? -3.672 -8.727 7.914 1 98.69 56 GLU B CA 1
ATOM 1637 C C . GLU B 1 56 ? -2.766 -7.527 7.668 1 98.69 56 GLU B C 1
ATOM 1639 O O . GLU B 1 56 ? -3.242 -6.445 7.32 1 98.69 56 GLU B O 1
ATOM 1644 N N . SER B 1 57 ? -1.512 -7.738 7.906 1 98.88 57 SER B N 1
ATOM 1645 C CA . SER B 1 57 ? -0.552 -6.879 7.219 1 98.88 57 SER B CA 1
ATOM 1646 C C . SER B 1 57 ? -0.384 -7.293 5.762 1 98.88 57 SER B C 1
ATOM 1648 O O . SER B 1 57 ? -0.733 -8.414 5.387 1 98.88 57 SER B O 1
ATOM 1650 N N . THR B 1 58 ? 0.126 -6.402 4.984 1 98.88 58 THR B N 1
ATOM 1651 C CA . THR B 1 58 ? 0.366 -6.77 3.592 1 98.88 58 THR B CA 1
ATOM 1652 C C . THR B 1 58 ? 1.399 -7.891 3.5 1 98.88 58 THR B C 1
ATOM 1654 O O . THR B 1 58 ? 1.329 -8.734 2.604 1 98.88 58 THR B O 1
ATOM 1657 N N . GLU B 1 59 ? 2.328 -7.934 4.434 1 98.88 59 GLU B N 1
ATOM 1658 C CA . GLU B 1 59 ? 3.279 -9.039 4.48 1 98.88 59 GLU B CA 1
ATOM 1659 C C . GLU B 1 59 ? 2.584 -10.352 4.828 1 98.88 59 GLU B C 1
ATOM 1661 O O . GLU B 1 59 ? 2.873 -11.391 4.23 1 98.88 59 GLU B O 1
ATOM 1666 N N . ASP B 1 60 ? 1.702 -10.305 5.824 1 98.69 60 ASP B N 1
ATOM 1667 C CA . ASP B 1 60 ? 0.938 -11.492 6.184 1 98.69 60 ASP B CA 1
ATOM 1668 C C . ASP B 1 60 ? 0.108 -11.992 5.004 1 98.69 60 ASP B C 1
ATOM 1670 O O . ASP B 1 60 ? -0.005 -13.195 4.781 1 98.69 60 ASP B O 1
ATOM 1674 N N . THR B 1 61 ? -0.503 -11.07 4.32 1 98.75 61 THR B N 1
ATOM 1675 C CA . THR B 1 61 ? -1.254 -11.422 3.121 1 98.75 61 THR B CA 1
ATOM 1676 C C . THR B 1 61 ? -0.366 -12.164 2.125 1 98.75 61 THR B C 1
ATOM 1678 O O . THR B 1 61 ? -0.733 -13.227 1.633 1 98.75 61 THR B O 1
ATOM 1681 N N . ALA B 1 62 ? 0.819 -11.594 1.854 1 98.69 62 ALA B N 1
ATOM 1682 C CA . ALA B 1 62 ? 1.762 -12.203 0.92 1 98.69 62 ALA B CA 1
ATOM 1683 C C . ALA B 1 62 ? 2.135 -13.617 1.362 1 98.69 62 ALA B C 1
ATOM 1685 O O . ALA B 1 62 ? 2.057 -14.562 0.574 1 98.69 62 ALA B O 1
ATOM 1686 N N . ARG B 1 63 ? 2.479 -13.742 2.619 1 98.62 63 ARG B N 1
ATOM 1687 C CA . ARG B 1 63 ? 2.914 -15.031 3.148 1 98.62 63 ARG B CA 1
ATOM 1688 C C . ARG B 1 63 ? 1.794 -16.062 3.066 1 98.62 63 ARG B C 1
ATOM 1690 O O . ARG B 1 63 ? 2.027 -17.203 2.678 1 98.62 63 ARG B O 1
ATOM 1697 N N . ARG B 1 64 ? 0.584 -15.672 3.467 1 98.06 64 ARG B N 1
ATOM 1698 C CA . ARG B 1 64 ? -0.556 -16.578 3.426 1 98.06 64 ARG B CA 1
ATOM 1699 C C . ARG B 1 64 ? -0.853 -17.031 1.998 1 98.06 64 ARG B C 1
ATOM 1701 O O . ARG B 1 64 ? -1.031 -18.219 1.735 1 98.06 64 ARG B O 1
ATOM 1708 N N . GLU B 1 65 ? -0.883 -16.078 1.062 1 97.12 65 GLU B N 1
ATOM 1709 C CA . GLU B 1 65 ? -1.205 -16.391 -0.328 1 97.12 65 GLU B CA 1
ATOM 1710 C C . GLU B 1 65 ? -0.156 -17.312 -0.947 1 97.12 65 GLU B C 1
ATOM 1712 O O . GLU B 1 65 ? -0.491 -18.234 -1.701 1 97.12 65 GLU B O 1
ATOM 1717 N N . ILE B 1 66 ? 1.14 -17.078 -0.669 1 96.88 66 ILE B N 1
ATOM 1718 C CA . ILE B 1 66 ? 2.205 -17.906 -1.211 1 96.88 66 ILE B CA 1
ATOM 1719 C C . ILE B 1 66 ? 2.07 -19.328 -0.668 1 96.88 66 ILE B C 1
ATOM 1721 O O . ILE B 1 66 ? 2.15 -20.297 -1.425 1 96.88 66 ILE B O 1
ATOM 1725 N N . LEU B 1 67 ? 1.833 -19.391 0.632 1 96.62 67 LEU B N 1
ATOM 1726 C CA . LEU B 1 67 ? 1.66 -20.703 1.231 1 96.62 67 LEU B CA 1
ATOM 1727 C C . LEU B 1 67 ? 0.468 -21.422 0.616 1 96.62 67 LEU B C 1
ATOM 1729 O O . LEU B 1 67 ? 0.573 -22.594 0.245 1 96.62 67 LEU B O 1
ATOM 1733 N N . GLU B 1 68 ? -0.658 -20.766 0.505 1 94.5 68 GLU B N 1
ATOM 1734 C CA . GLU B 1 68 ? -1.887 -21.359 -0.024 1 94.5 68 GLU B CA 1
ATOM 1735 C C . GLU B 1 68 ? -1.716 -21.781 -1.48 1 94.5 68 GLU B C 1
ATOM 1737 O O . GLU B 1 68 ? -2.176 -22.844 -1.88 1 94.5 68 GLU B O 1
ATOM 1742 N N . GLU B 1 69 ? -1.015 -20.984 -2.307 1 93.31 69 GLU B N 1
ATOM 1743 C CA . GLU B 1 69 ? -0.953 -21.219 -3.748 1 93.31 69 GLU B CA 1
ATOM 1744 C C . GLU B 1 69 ? 0.184 -22.172 -4.109 1 93.31 69 GLU B C 1
ATOM 1746 O O . GLU B 1 69 ? 0.096 -22.906 -5.094 1 93.31 69 GLU B O 1
ATOM 1751 N N . THR B 1 70 ? 1.308 -22.141 -3.34 1 93.56 70 THR B N 1
ATOM 1752 C CA . THR B 1 70 ? 2.518 -22.797 -3.816 1 93.56 70 THR B CA 1
ATOM 1753 C C . THR B 1 70 ? 2.979 -23.859 -2.826 1 93.56 70 THR B C 1
ATOM 1755 O O . THR B 1 70 ? 3.785 -24.734 -3.17 1 93.56 70 THR B O 1
ATOM 1758 N N . GLY B 1 71 ? 2.492 -23.781 -1.573 1 94.56 71 GLY B N 1
ATOM 1759 C CA . GLY B 1 71 ? 2.982 -24.641 -0.513 1 94.56 71 GLY B CA 1
ATOM 1760 C C . GLY B 1 71 ? 4.289 -24.172 0.091 1 94.56 71 GLY B C 1
ATOM 1761 O O . GLY B 1 71 ? 4.77 -24.734 1.07 1 94.56 71 GLY B O 1
ATOM 1762 N N . LEU B 1 72 ? 4.855 -23.094 -0.398 1 96.31 72 LEU B N 1
ATOM 1763 C CA . LEU B 1 72 ? 6.137 -22.578 0.073 1 96.31 72 LEU B CA 1
ATOM 1764 C C . LEU B 1 72 ? 5.941 -21.609 1.228 1 96.31 72 LEU B C 1
ATOM 1766 O O . LEU B 1 72 ? 4.957 -20.859 1.255 1 96.31 72 LEU B O 1
ATOM 1770 N N . THR B 1 73 ? 6.848 -21.594 2.16 1 97.81 73 THR B N 1
ATOM 1771 C CA . THR B 1 73 ? 6.961 -20.547 3.174 1 97.81 73 THR B CA 1
ATOM 1772 C C . THR B 1 73 ? 8.07 -19.562 2.818 1 97.81 73 THR B C 1
ATOM 1774 O O . THR B 1 73 ? 9.117 -19.969 2.297 1 97.81 73 THR B O 1
ATOM 1777 N N . VAL B 1 74 ? 7.789 -18.359 3.125 1 97.94 74 VAL B N 1
ATOM 1778 C CA . VAL B 1 74 ? 8.781 -17.344 2.77 1 97.94 74 VAL B CA 1
ATOM 1779 C C . VAL B 1 74 ? 9.297 -16.656 4.031 1 97.94 74 VAL B C 1
ATOM 1781 O O . VAL B 1 74 ? 8.547 -16.484 4.996 1 97.94 74 VAL B O 1
ATOM 1784 N N . GLY B 1 75 ? 10.555 -16.219 4.059 1 97.31 75 GLY B N 1
ATOM 1785 C CA . GLY B 1 75 ? 11.18 -15.492 5.148 1 97.31 75 GLY B CA 1
ATOM 1786 C C . GLY B 1 75 ? 11.008 -13.992 5.035 1 97.31 75 GLY B C 1
ATOM 1787 O O . GLY B 1 75 ? 9.891 -13.5 4.879 1 97.31 75 GLY B O 1
ATOM 1788 N N . LYS B 1 76 ? 12.109 -13.297 5.051 1 98.25 76 LYS B N 1
ATOM 1789 C CA . LYS B 1 76 ? 12.102 -11.836 5.012 1 98.25 76 LYS B CA 1
ATOM 1790 C C . LYS B 1 76 ? 11.586 -11.328 3.666 1 98.25 76 LYS B C 1
ATOM 1792 O O . LYS B 1 76 ? 12.062 -11.758 2.611 1 98.25 76 LYS B O 1
ATOM 1797 N N . LEU B 1 77 ? 10.641 -10.516 3.717 1 98.81 77 LEU B N 1
ATOM 1798 C CA . LEU B 1 77 ? 10.117 -9.844 2.531 1 98.81 77 LEU B CA 1
ATOM 1799 C C . LEU B 1 77 ? 10.719 -8.453 2.387 1 98.81 77 LEU B C 1
ATOM 1801 O O . LEU B 1 77 ? 10.82 -7.711 3.367 1 98.81 77 LEU B O 1
ATOM 1805 N N . LYS B 1 78 ? 11.141 -8.141 1.232 1 98.56 78 LYS B N 1
ATOM 1806 C CA . LYS B 1 78 ? 11.648 -6.805 0.917 1 98.56 78 LYS B CA 1
ATOM 1807 C C . LYS B 1 78 ? 10.695 -6.062 -0.015 1 98.56 78 LYS B C 1
ATOM 1809 O O . LYS B 1 78 ? 10.281 -6.598 -1.048 1 98.56 78 LYS B O 1
ATOM 1814 N N . LEU B 1 79 ? 10.367 -4.891 0.367 1 98.81 79 LEU B N 1
ATOM 1815 C CA . LEU B 1 79 ? 9.398 -4.09 -0.377 1 98.81 79 LEU B CA 1
ATOM 1816 C C . LEU B 1 79 ? 10 -3.604 -1.693 1 98.81 79 LEU B C 1
ATOM 1818 O O . LEU B 1 79 ? 11.078 -3.008 -1.708 1 98.81 79 LEU B O 1
ATOM 1822 N N . ILE B 1 80 ? 9.336 -3.949 -2.816 1 98.69 80 ILE B N 1
ATOM 1823 C CA . ILE B 1 80 ? 9.742 -3.445 -4.125 1 98.69 80 ILE B CA 1
ATOM 1824 C C . ILE B 1 80 ? 9.117 -2.07 -4.363 1 98.69 80 ILE B C 1
ATOM 1826 O O . ILE B 1 80 ? 9.836 -1.085 -4.559 1 98.69 80 ILE B O 1
ATOM 1830 N N . ASP B 1 81 ? 7.832 -2.018 -4.352 1 98.88 81 ASP B N 1
ATOM 1831 C CA . ASP B 1 81 ? 7.07 -0.803 -4.633 1 98.88 81 ASP B CA 1
ATOM 1832 C C . ASP B 1 81 ? 5.578 -1.025 -4.402 1 98.88 81 ASP B C 1
ATOM 1834 O O . ASP B 1 81 ? 5.152 -2.131 -4.062 1 98.88 81 ASP B O 1
ATOM 1838 N N . VAL B 1 82 ? 4.832 0.036 -4.48 1 98.94 82 VAL B N 1
ATOM 1839 C CA . VAL B 1 82 ? 3.373 0.015 -4.461 1 98.94 82 VAL B CA 1
ATOM 1840 C C . VAL B 1 82 ? 2.834 0.392 -5.84 1 98.94 82 VAL B C 1
ATOM 1842 O O . VAL B 1 82 ? 3.234 1.407 -6.414 1 98.94 82 VAL B O 1
ATOM 1845 N N . PHE B 1 83 ? 1.957 -0.461 -6.363 1 98.88 83 PHE B N 1
ATOM 1846 C CA . PHE B 1 83 ? 1.364 -0.211 -7.676 1 98.88 83 PHE B CA 1
ATOM 1847 C C . PHE B 1 83 ? -0.126 0.081 -7.547 1 98.88 83 PHE B C 1
ATOM 1849 O O . PHE B 1 83 ? -0.87 -0.707 -6.961 1 98.88 83 PHE B O 1
ATOM 1856 N N . SER B 1 84 ? -0.54 1.206 -8.047 1 98.75 84 SER B N 1
ATOM 1857 C CA . SER B 1 84 ? -1.908 1.708 -7.984 1 98.75 84 SER B CA 1
ATOM 1858 C C . SER B 1 84 ? -2.162 2.764 -9.055 1 98.75 84 SER B C 1
ATOM 1860 O O . SER B 1 84 ? -1.276 3.064 -9.859 1 98.75 84 SER B O 1
ATOM 1862 N N . GLY B 1 85 ? -3.445 3.227 -9.102 1 98.38 85 GLY B N 1
ATOM 1863 C CA . GLY B 1 85 ? -3.746 4.301 -10.039 1 98.38 85 GLY B CA 1
ATOM 1864 C C . GLY B 1 85 ? -4.797 3.92 -11.062 1 98.38 85 GLY B C 1
ATOM 1865 O O . GLY B 1 85 ? -5.395 2.846 -10.984 1 98.38 85 GLY B O 1
ATOM 1866 N N . PRO B 1 86 ? -5.039 4.812 -12.039 1 97.25 86 PRO B N 1
ATOM 1867 C CA . PRO B 1 86 ? -6.117 4.621 -13.008 1 97.25 86 PRO B CA 1
ATOM 1868 C C . PRO B 1 86 ? -5.945 3.348 -13.836 1 97.25 86 PRO B C 1
ATOM 1870 O O . PRO B 1 86 ? -6.938 2.723 -14.227 1 97.25 86 PRO B O 1
ATOM 1873 N N . GLY B 1 87 ? -4.719 2.955 -14.078 1 96.31 87 GLY B N 1
ATOM 1874 C CA . GLY B 1 87 ? -4.438 1.78 -14.891 1 96.31 87 GLY B CA 1
ATOM 1875 C C . GLY B 1 87 ? -4.602 0.479 -14.133 1 96.31 87 GLY B C 1
ATOM 1876 O O . GLY B 1 87 ? -4.418 -0.603 -14.695 1 96.31 87 GLY B O 1
ATOM 1877 N N . SER B 1 88 ? -5.016 0.52 -12.883 1 97.38 88 SER B N 1
ATOM 1878 C CA . SER B 1 88 ? -5.094 -0.673 -12.047 1 97.38 88 SER B CA 1
ATOM 1879 C C . SER B 1 88 ? -6.523 -1.189 -11.945 1 97.38 88 SER B C 1
ATOM 1881 O O . SER B 1 88 ? -6.824 -2.049 -11.117 1 97.38 88 SER B O 1
ATOM 1883 N N . LEU B 1 89 ? -7.43 -0.629 -12.742 1 97.19 89 LEU B N 1
ATOM 1884 C CA . LEU B 1 89 ? -8.812 -1.092 -12.742 1 97.19 89 LEU B CA 1
ATOM 1885 C C . LEU B 1 89 ? -8.906 -2.529 -13.242 1 97.19 89 LEU B C 1
ATOM 1887 O O . LEU B 1 89 ? -8.367 -2.857 -14.305 1 97.19 89 LEU B O 1
ATOM 1891 N N . VAL B 1 90 ? -9.484 -3.373 -12.492 1 95.62 90 VAL B N 1
ATOM 1892 C CA . VAL B 1 90 ? -9.75 -4.762 -12.859 1 95.62 90 VAL B CA 1
ATOM 1893 C C . VAL B 1 90 ? -11.258 -4.969 -13 1 95.62 90 VAL B C 1
ATOM 1895 O O . VAL B 1 90 ? -12.031 -4.598 -12.117 1 95.62 90 VAL B O 1
ATOM 1898 N N . LYS B 1 91 ? -11.602 -5.492 -14.109 1 94.19 91 LYS B N 1
ATOM 1899 C CA . LYS B 1 91 ? -12.992 -5.883 -14.359 1 94.19 91 LYS B CA 1
ATOM 1900 C C . LYS B 1 91 ? -13.133 -7.402 -14.391 1 94.19 91 LYS B C 1
ATOM 1902 O O . LYS B 1 91 ? -12.531 -8.07 -15.234 1 94.19 91 LYS B O 1
ATOM 1907 N N . VAL B 1 92 ? -13.906 -7.879 -13.5 1 92.06 92 VAL B N 1
ATOM 1908 C CA . VAL B 1 92 ? -14.156 -9.312 -13.398 1 92.06 92 VAL B CA 1
ATOM 1909 C C . VAL B 1 92 ? -15.359 -9.695 -14.258 1 92.06 92 VAL B C 1
ATOM 1911 O O . VAL B 1 92 ? -16.312 -8.922 -14.383 1 92.06 92 VAL B O 1
ATOM 1914 N N . PRO B 1 93 ? -15.328 -10.859 -14.828 1 90.25 93 PRO B N 1
ATOM 1915 C CA . PRO B 1 93 ? -16.406 -11.266 -15.734 1 90.25 93 PRO B CA 1
ATOM 1916 C C . PRO B 1 93 ? -17.781 -11.203 -15.086 1 90.25 93 PRO B C 1
ATOM 1918 O O . PRO B 1 93 ? -18.781 -10.969 -15.773 1 90.25 93 PRO B O 1
ATOM 1921 N N . ASN B 1 94 ? -17.906 -11.383 -13.852 1 92.88 94 ASN B N 1
ATOM 1922 C CA . ASN B 1 94 ? -19.203 -11.398 -13.164 1 92.88 94 ASN B CA 1
ATOM 1923 C C . ASN B 1 94 ? -19.719 -9.977 -12.938 1 92.88 94 ASN B C 1
ATOM 1925 O O . ASN B 1 94 ? -20.781 -9.797 -12.344 1 92.88 94 ASN B O 1
ATOM 1929 N N . GLY B 1 95 ? -18.906 -8.984 -13.32 1 95.19 95 GLY B N 1
ATOM 1930 C CA . GLY B 1 95 ? -19.359 -7.609 -13.211 1 95.19 95 GLY B CA 1
ATOM 1931 C C . GLY B 1 95 ? -18.656 -6.836 -12.109 1 95.19 95 GLY B C 1
ATOM 1932 O O . GLY B 1 95 ? -18.719 -5.605 -12.07 1 95.19 95 GLY B O 1
ATOM 1933 N N . ASP B 1 96 ? -17.969 -7.523 -11.266 1 96.19 96 ASP B N 1
ATOM 1934 C CA . ASP B 1 96 ? -17.234 -6.863 -10.195 1 96.19 96 ASP B CA 1
ATOM 1935 C C . ASP B 1 96 ? -16.125 -5.988 -10.75 1 96.19 96 ASP B C 1
ATOM 1937 O O . ASP B 1 96 ? -15.453 -6.371 -11.719 1 96.19 96 ASP B O 1
ATOM 1941 N N . GLU B 1 97 ? -15.945 -4.805 -10.18 1 97.44 97 GLU B N 1
ATOM 1942 C CA . GLU B 1 97 ? -14.836 -3.922 -10.531 1 97.44 97 GLU B CA 1
ATOM 1943 C C . GLU B 1 97 ? -14.078 -3.469 -9.289 1 97.44 97 GLU B C 1
ATOM 1945 O O . GLU B 1 97 ? -14.672 -3.234 -8.234 1 97.44 97 GLU B O 1
ATOM 1950 N N . PHE B 1 98 ? -12.812 -3.342 -9.5 1 98.44 98 PHE B N 1
ATOM 1951 C CA . PHE B 1 98 ? -12.055 -2.758 -8.398 1 98.44 98 PHE B CA 1
ATOM 1952 C C . PHE B 1 98 ? -10.758 -2.141 -8.906 1 98.44 98 PHE B C 1
ATOM 1954 O O . PHE B 1 98 ? -10.211 -2.576 -9.922 1 98.44 98 PHE B O 1
ATOM 1961 N N . TYR B 1 99 ? -10.336 -1.092 -8.289 1 98.62 99 TYR B N 1
ATOM 1962 C CA . TYR B 1 99 ? -8.977 -0.585 -8.414 1 98.62 99 TYR B CA 1
ATOM 1963 C C . TYR B 1 99 ? -8.039 -1.282 -7.43 1 98.62 99 TYR B C 1
ATOM 1965 O O . TYR B 1 99 ? -8.227 -1.191 -6.215 1 98.62 99 TYR B O 1
ATOM 1973 N N . ALA B 1 100 ? -7.051 -1.91 -7.996 1 98.62 100 ALA B N 1
ATOM 1974 C CA . ALA B 1 100 ? -6.117 -2.668 -7.164 1 98.62 100 ALA B CA 1
ATOM 1975 C C . ALA B 1 100 ? -5.016 -1.767 -6.621 1 98.62 100 ALA B C 1
ATOM 1977 O O . ALA B 1 100 ? -4.457 -0.943 -7.352 1 98.62 100 ALA B O 1
ATOM 1978 N N . VAL B 1 101 ? -4.773 -1.823 -5.355 1 98.94 101 VAL B N 1
ATOM 1979 C CA . VAL B 1 101 ? -3.531 -1.365 -4.738 1 98.94 101 VAL B CA 1
ATOM 1980 C C . VAL B 1 101 ? -2.652 -2.564 -4.391 1 98.94 101 VAL B C 1
ATOM 1982 O O . VAL B 1 101 ? -2.912 -3.27 -3.414 1 98.94 101 VAL B O 1
ATOM 1985 N N . THR B 1 102 ? -1.647 -2.779 -5.176 1 98.94 102 THR B N 1
ATOM 1986 C CA . THR B 1 102 ? -0.833 -3.982 -5.043 1 98.94 102 THR B CA 1
ATOM 1987 C C . THR B 1 102 ? 0.515 -3.656 -4.41 1 98.94 102 THR B C 1
ATOM 1989 O O . THR B 1 102 ? 1.271 -2.834 -4.93 1 98.94 102 THR B O 1
ATOM 1992 N N . ILE B 1 103 ? 0.784 -4.23 -3.268 1 98.94 103 ILE B N 1
ATOM 1993 C CA . ILE B 1 103 ? 2.102 -4.152 -2.646 1 98.94 103 ILE B CA 1
ATOM 1994 C C . ILE B 1 103 ? 2.975 -5.305 -3.146 1 98.94 103 ILE B C 1
ATOM 1996 O O . ILE B 1 103 ? 2.643 -6.473 -2.951 1 98.94 103 ILE B O 1
ATOM 2000 N N . ALA B 1 104 ? 4.082 -4.984 -3.828 1 98.94 104 ALA B N 1
ATOM 2001 C CA . ALA B 1 104 ? 4.973 -6.008 -4.379 1 98.94 104 ALA B CA 1
ATOM 2002 C C . ALA B 1 104 ? 6.211 -6.184 -3.504 1 98.94 104 ALA B C 1
ATOM 2004 O O . ALA B 1 104 ? 6.871 -5.207 -3.146 1 98.94 104 ALA B O 1
ATOM 2005 N N . TYR B 1 105 ? 6.445 -7.402 -3.182 1 98.94 105 TYR B N 1
ATOM 2006 C CA . TYR B 1 105 ? 7.625 -7.781 -2.414 1 98.94 105 TYR B CA 1
ATOM 2007 C C . TYR B 1 105 ? 8.516 -8.727 -3.211 1 98.94 105 TYR B C 1
ATOM 2009 O O . TYR B 1 105 ? 8.07 -9.312 -4.207 1 98.94 105 TYR B O 1
ATOM 2017 N N . TYR B 1 106 ? 9.727 -8.891 -2.762 1 98.81 106 TYR B N 1
ATOM 2018 C CA . TYR B 1 106 ? 10.547 -10.008 -3.215 1 98.81 106 TYR B CA 1
ATOM 2019 C C . TYR B 1 106 ? 11.258 -10.672 -2.041 1 98.81 106 TYR B C 1
ATOM 2021 O O . TYR B 1 106 ? 11.336 -10.102 -0.952 1 98.81 106 TYR B O 1
ATOM 2029 N N . THR B 1 107 ? 11.719 -11.867 -2.234 1 98.75 107 THR B N 1
ATOM 2030 C CA . THR B 1 107 ? 12.453 -12.609 -1.213 1 98.75 107 THR B CA 1
ATOM 2031 C C . THR B 1 107 ? 13.367 -13.648 -1.853 1 98.75 107 THR B C 1
ATOM 2033 O O . THR B 1 107 ? 13.094 -14.125 -2.953 1 98.75 107 THR B O 1
ATOM 2036 N N . GLU B 1 108 ? 14.391 -13.938 -1.203 1 98.06 108 GLU B N 1
ATOM 2037 C CA . GLU B 1 108 ? 15.289 -15.031 -1.562 1 98.06 108 GLU B CA 1
ATOM 2038 C C . GLU B 1 108 ? 15.242 -16.156 -0.525 1 98.06 108 GLU B C 1
ATOM 2040 O O . GLU B 1 108 ? 16.016 -17.094 -0.591 1 98.06 108 GLU B O 1
ATOM 2045 N N . GLU B 1 109 ? 14.367 -15.93 0.452 1 98.25 109 GLU B N 1
ATOM 2046 C CA . GLU B 1 109 ? 14.25 -16.875 1.561 1 98.25 109 GLU B CA 1
ATOM 2047 C C . GLU B 1 109 ? 12.984 -17.719 1.438 1 98.25 109 GLU B C 1
ATOM 2049 O O . GLU B 1 109 ? 11.898 -17.281 1.825 1 98.25 109 GLU B O 1
ATOM 2054 N N . ILE B 1 110 ? 13.164 -18.906 0.982 1 96.69 110 ILE B N 1
ATOM 2055 C CA . ILE B 1 110 ? 12.016 -19.797 0.802 1 96.69 110 ILE B CA 1
ATOM 2056 C C . ILE B 1 110 ? 12.32 -21.156 1.418 1 96.69 110 ILE B C 1
ATOM 2058 O O . ILE B 1 110 ? 13.477 -21.578 1.471 1 96.69 110 ILE B O 1
ATOM 2062 N N . SER B 1 111 ? 11.312 -21.734 1.923 1 96.62 111 SER B N 1
ATOM 2063 C CA . SER B 1 111 ? 11.383 -23.094 2.436 1 96.62 111 SER B CA 1
ATOM 2064 C C . SER B 1 111 ? 10.125 -23.891 2.08 1 96.62 111 SER B C 1
ATOM 2066 O O . SER B 1 111 ? 9.078 -23.297 1.813 1 96.62 111 SER B O 1
ATOM 2068 N N . GLY B 1 112 ? 10.281 -25.219 2.127 1 93.44 112 GLY B N 1
ATOM 2069 C CA . GLY B 1 112 ? 9.18 -26.078 1.754 1 93.44 112 GLY B CA 1
ATOM 2070 C C . GLY B 1 112 ? 9.289 -26.609 0.338 1 93.44 112 GLY B C 1
ATOM 2071 O O . GLY B 1 112 ? 10.312 -26.422 -0.327 1 93.44 112 GLY B O 1
ATOM 2072 N N . ASP B 1 113 ? 8.297 -27.406 -0.107 1 89.31 113 ASP B N 1
ATOM 2073 C CA . ASP B 1 113 ? 8.266 -28 -1.443 1 89.31 113 ASP B CA 1
ATOM 2074 C C . ASP B 1 113 ? 7.125 -27.406 -2.273 1 89.31 113 ASP B C 1
ATOM 2076 O O . ASP B 1 113 ? 5.996 -27.297 -1.791 1 89.31 113 ASP B O 1
ATOM 2080 N N . LEU B 1 114 ? 7.586 -26.969 -3.338 1 88.56 114 LEU B N 1
ATOM 2081 C CA . LEU B 1 114 ? 6.566 -26.5 -4.266 1 88.56 114 LEU B CA 1
ATOM 2082 C C . LEU B 1 114 ? 5.527 -27.578 -4.539 1 88.56 114 LEU B C 1
ATOM 2084 O O . LEU B 1 114 ? 5.879 -28.703 -4.887 1 88.56 114 LEU B O 1
ATOM 2088 N N . LYS B 1 115 ? 4.309 -27.266 -4.105 1 77.12 115 LYS B N 1
ATOM 2089 C CA . LYS B 1 115 ? 3.236 -28.219 -4.383 1 77.12 115 LYS B CA 1
ATOM 2090 C C . LYS B 1 115 ? 2.883 -28.234 -5.867 1 77.12 115 LYS B C 1
ATOM 2092 O O . LYS B 1 115 ? 2.521 -27.188 -6.43 1 77.12 115 LYS B O 1
ATOM 2097 N N . ILE B 1 116 ? 3.561 -29 -6.574 1 59.78 116 ILE B N 1
ATOM 2098 C CA . ILE B 1 116 ? 3.203 -29.125 -7.984 1 59.78 116 ILE B CA 1
ATOM 2099 C C . ILE B 1 116 ? 2.023 -30.094 -8.125 1 59.78 116 ILE B C 1
ATOM 2101 O O . ILE B 1 116 ? 2.102 -31.25 -7.711 1 59.78 116 ILE B O 1
ATOM 2105 N N . ASP B 1 117 ? 0.829 -29.688 -7.883 1 52.94 117 ASP B N 1
ATOM 2106 C CA . ASP B 1 117 ? -0.213 -30.656 -8.219 1 52.94 117 ASP B CA 1
ATOM 2107 C C . ASP B 1 117 ? -0.109 -31.078 -9.68 1 52.94 117 ASP B C 1
ATOM 2109 O O . ASP B 1 117 ? -0.189 -30.25 -10.586 1 52.94 117 ASP B O 1
ATOM 2113 N N . LYS B 1 118 ? 0.478 -32.281 -9.969 1 50.03 118 LYS B N 1
ATOM 2114 C CA . LYS B 1 118 ? 0.595 -32.969 -11.258 1 50.03 118 LYS B CA 1
ATOM 2115 C C . LYS B 1 118 ? -0.653 -32.75 -12.109 1 50.03 118 LYS B C 1
ATOM 2117 O O . LYS B 1 118 ? -0.564 -32.625 -13.336 1 50.03 118 LYS B O 1
ATOM 2122 N N . SER B 1 119 ? -1.724 -33.125 -11.648 1 47.78 119 SER B N 1
ATOM 2123 C CA . SER B 1 119 ? -2.916 -33.094 -12.492 1 47.78 119 SER B CA 1
ATOM 2124 C C . SER B 1 119 ? -3.221 -31.688 -12.977 1 47.78 119 SER B C 1
ATOM 2126 O O . SER B 1 119 ? -3.738 -31.5 -14.078 1 47.78 119 SER B O 1
ATOM 2128 N N . GLU B 1 120 ? -3.234 -30.688 -12.094 1 47.84 120 GLU B N 1
ATOM 2129 C CA . GLU B 1 120 ? -3.412 -29.266 -12.391 1 47.84 120 GLU B CA 1
ATOM 2130 C C . GLU B 1 120 ? -2.07 -28.562 -12.492 1 47.84 120 GLU B C 1
ATOM 2132 O O . GLU B 1 120 ? -1.729 -27.734 -11.641 1 47.84 120 GLU B O 1
ATOM 2137 N N . SER B 1 121 ? -0.859 -29.234 -12.562 1 48.41 121 SER B N 1
ATOM 2138 C CA . SER B 1 121 ? 0.6 -29.25 -12.555 1 48.41 121 SER B CA 1
ATOM 2139 C C . SER B 1 121 ? 1.165 -27.953 -13.148 1 48.41 121 SER B C 1
ATOM 2141 O O . SER B 1 121 ? 2.326 -27.609 -12.914 1 48.41 121 SER B O 1
ATOM 2143 N N . LEU B 1 122 ? 0.716 -27.562 -14.203 1 56.03 122 LEU B N 1
ATOM 2144 C CA . LEU B 1 122 ? 1.393 -26.688 -15.148 1 56.03 122 LEU B CA 1
ATOM 2145 C C . LEU B 1 122 ? 1.546 -25.281 -14.586 1 56.03 122 LEU B C 1
ATOM 2147 O O . LEU B 1 122 ? 2.033 -24.375 -15.266 1 56.03 122 LEU B O 1
ATOM 2151 N N . GLY B 1 123 ? 1.286 -25.078 -13.305 1 81 123 GLY B N 1
ATOM 2152 C CA . GLY B 1 123 ? 0.867 -23.75 -12.906 1 81 123 GLY B CA 1
ATOM 2153 C C . GLY B 1 123 ? 2.021 -22.859 -12.469 1 81 123 GLY B C 1
ATOM 2154 O O . GLY B 1 123 ? 2.08 -21.688 -12.836 1 81 123 GLY B O 1
ATOM 2155 N N . PHE B 1 124 ? 3.09 -23.578 -11.727 1 91.31 124 PHE B N 1
ATOM 2156 C CA . PHE B 1 124 ? 4.184 -22.734 -11.266 1 91.31 124 PHE B CA 1
ATOM 2157 C C . PHE B 1 124 ? 5.512 -23.203 -11.859 1 91.31 124 PHE B C 1
ATOM 2159 O O . PHE B 1 124 ? 5.766 -24.406 -11.961 1 91.31 124 PHE B O 1
ATOM 2166 N N . SER B 1 125 ? 6.383 -22.344 -12.258 1 91.81 125 SER B N 1
ATOM 2167 C CA . SER B 1 125 ? 7.723 -22.641 -12.773 1 91.81 125 SER B CA 1
ATOM 2168 C C . SER B 1 125 ? 8.711 -21.547 -12.359 1 91.81 125 SER B C 1
ATOM 2170 O O . SER B 1 125 ? 8.391 -20.359 -12.383 1 91.81 125 SER B O 1
ATOM 2172 N N . PHE B 1 126 ? 9.891 -22.016 -11.992 1 95.12 126 PHE B N 1
ATOM 2173 C CA . PHE B 1 126 ? 10.992 -21.078 -11.859 1 95.12 126 PHE B CA 1
ATOM 2174 C C . PHE B 1 126 ? 11.586 -20.734 -13.227 1 95.12 126 PHE B C 1
ATOM 2176 O O . PHE B 1 126 ? 11.992 -21.625 -13.969 1 95.12 126 PHE B O 1
ATOM 2183 N N . ILE B 1 127 ? 11.617 -19.5 -13.484 1 96.25 127 ILE B N 1
ATOM 2184 C CA . ILE B 1 127 ? 12.109 -19.016 -14.773 1 96.25 127 ILE B CA 1
ATOM 2185 C C . ILE B 1 127 ? 13.281 -18.062 -14.562 1 96.25 127 ILE B C 1
ATOM 2187 O O . ILE B 1 127 ? 13.227 -17.188 -13.703 1 96.25 127 ILE B O 1
ATOM 2191 N N . SER B 1 128 ? 14.305 -18.219 -15.406 1 96.81 128 SER B N 1
ATOM 2192 C CA . SER B 1 128 ? 15.5 -17.391 -15.289 1 96.81 128 SER B CA 1
ATOM 2193 C C . SER B 1 128 ? 15.18 -15.922 -15.523 1 96.81 128 SER B C 1
ATOM 2195 O O . SER B 1 128 ? 14.445 -15.578 -16.453 1 96.81 128 SER B O 1
ATOM 2197 N N . LEU B 1 129 ? 15.75 -15.062 -14.695 1 95.81 129 LEU B N 1
ATOM 2198 C CA . LEU B 1 129 ? 15.555 -13.625 -14.836 1 95.81 129 LEU B CA 1
ATOM 2199 C C . LEU B 1 129 ? 16.109 -13.125 -16.172 1 95.81 129 LEU B C 1
ATOM 2201 O O . LEU B 1 129 ? 15.656 -12.102 -16.688 1 95.81 129 LEU B O 1
ATOM 2205 N N . ASP B 1 130 ? 17 -13.867 -16.75 1 93.44 130 ASP B N 1
ATOM 2206 C CA . ASP B 1 130 ? 17.641 -13.477 -18 1 93.44 130 ASP B CA 1
ATOM 2207 C C . ASP B 1 130 ? 16.844 -13.977 -19.203 1 93.44 130 ASP B C 1
ATOM 2209 O O . ASP B 1 130 ? 17.156 -13.648 -20.359 1 93.44 130 ASP B O 1
ATOM 2213 N N . ASN B 1 131 ? 15.852 -14.766 -19 1 94.88 131 ASN B N 1
ATOM 2214 C CA . ASN B 1 131 ? 15.055 -15.367 -20.078 1 94.88 131 ASN B CA 1
ATOM 2215 C C . ASN B 1 131 ? 13.578 -15.422 -19.719 1 94.88 131 ASN B C 1
ATOM 2217 O O . ASN B 1 131 ? 12.961 -16.484 -19.766 1 94.88 131 ASN B O 1
ATOM 2221 N N . LEU B 1 132 ? 13.023 -14.305 -19.391 1 96.5 132 LEU B N 1
ATOM 2222 C CA . LEU B 1 132 ? 11.617 -14.227 -19.016 1 96.5 132 LEU B CA 1
ATOM 2223 C C . LEU B 1 132 ? 10.711 -14.398 -20.234 1 96.5 132 LEU B C 1
ATOM 2225 O O . LEU B 1 132 ? 11.031 -13.906 -21.312 1 96.5 132 LEU B O 1
ATOM 2229 N N . PRO B 1 133 ? 9.617 -15.031 -20.062 1 94.56 133 PRO B N 1
ATOM 2230 C CA . PRO B 1 133 ? 8.688 -15.188 -21.188 1 94.56 133 PRO B CA 1
ATOM 2231 C C . PRO B 1 133 ? 8.047 -13.867 -21.625 1 94.56 133 PRO B C 1
ATOM 2233 O O . PRO B 1 133 ? 7.938 -12.938 -20.812 1 94.56 133 PRO B O 1
ATOM 2236 N N . GLU B 1 134 ? 7.59 -13.773 -22.812 1 92.81 134 GLU B N 1
ATOM 2237 C CA . GLU B 1 134 ? 6.965 -12.57 -23.344 1 92.81 134 GLU B CA 1
ATOM 2238 C C . GLU B 1 134 ? 5.52 -12.445 -22.859 1 92.81 134 GLU B C 1
ATOM 2240 O O . GLU B 1 134 ? 4.984 -11.336 -22.781 1 92.81 134 GLU B O 1
ATOM 2245 N N . ASN B 1 135 ? 4.93 -13.547 -22.562 1 94 135 ASN B N 1
ATOM 2246 C CA . ASN B 1 135 ? 3.512 -13.555 -22.219 1 94 135 ASN B CA 1
ATOM 2247 C C . ASN B 1 135 ? 3.287 -13.438 -20.719 1 94 135 ASN B C 1
ATOM 2249 O O . ASN B 1 135 ? 2.6 -14.266 -20.125 1 94 135 ASN B O 1
ATOM 2253 N N . ILE B 1 136 ? 3.805 -12.43 -20.141 1 95.38 136 ILE B N 1
ATOM 2254 C CA . ILE B 1 136 ? 3.564 -12.078 -18.75 1 95.38 136 ILE B CA 1
ATOM 2255 C C . ILE B 1 136 ? 2.453 -11.031 -18.656 1 95.38 136 ILE B C 1
ATOM 2257 O O . ILE B 1 136 ? 2.404 -10.102 -19.469 1 95.38 136 ILE B O 1
ATOM 2261 N N . VAL B 1 137 ? 1.56 -11.25 -17.719 1 93.5 137 VAL B N 1
ATOM 2262 C CA . VAL B 1 137 ? 0.532 -10.242 -17.469 1 93.5 137 VAL B CA 1
ATOM 2263 C C . VAL B 1 137 ? 1.166 -8.852 -17.422 1 93.5 137 VAL B C 1
ATOM 2265 O O . VAL B 1 137 ? 2.191 -8.656 -16.766 1 93.5 137 VAL B O 1
ATOM 2268 N N . LYS B 1 138 ? 0.585 -7.898 -18.078 1 93.44 138 LYS B N 1
ATOM 2269 C CA . LYS B 1 138 ? 1.176 -6.578 -18.266 1 93.44 138 LYS B CA 1
ATOM 2270 C C . LYS B 1 138 ? 1.503 -5.926 -16.938 1 93.44 138 LYS B C 1
ATOM 2272 O O . LYS B 1 138 ? 2.611 -5.418 -16.734 1 93.44 138 LYS B O 1
ATOM 2277 N N . SER B 1 139 ? 0.562 -5.906 -16.016 1 95 139 SER B N 1
ATOM 2278 C CA . SER B 1 139 ? 0.785 -5.285 -14.719 1 95 139 SER B CA 1
ATOM 2279 C C . SER B 1 139 ? 1.911 -5.977 -13.961 1 95 139 SER B C 1
ATOM 2281 O O . SER B 1 139 ? 2.682 -5.328 -13.25 1 95 139 SER B O 1
ATOM 2283 N N . HIS B 1 140 ? 2.053 -7.258 -14.109 1 97.38 140 HIS B N 1
ATOM 2284 C CA . HIS B 1 140 ? 3.096 -8.008 -13.422 1 97.38 140 HIS B CA 1
ATOM 2285 C C . HIS B 1 140 ? 4.457 -7.785 -14.07 1 97.38 140 HIS B C 1
ATOM 2287 O O . HIS B 1 140 ? 5.484 -7.781 -13.391 1 97.38 140 HIS B O 1
ATOM 2293 N N . LYS B 1 141 ? 4.422 -7.613 -15.398 1 97.31 141 LYS B N 1
ATOM 2294 C CA . LYS B 1 141 ? 5.668 -7.27 -16.078 1 97.31 141 LYS B CA 1
ATOM 2295 C C . LYS B 1 141 ? 6.246 -5.961 -15.547 1 97.31 141 LYS B C 1
ATOM 2297 O O . LYS B 1 141 ? 7.457 -5.848 -15.344 1 97.31 141 LYS B O 1
ATOM 2302 N N . LYS B 1 142 ? 5.387 -5 -15.336 1 97.94 142 LYS B N 1
ATOM 2303 C CA . LYS B 1 142 ? 5.824 -3.732 -14.75 1 97.94 142 LYS B CA 1
ATOM 2304 C C . LYS B 1 142 ? 6.461 -3.945 -13.383 1 97.94 142 LYS B C 1
ATOM 2306 O O . LYS B 1 142 ? 7.461 -3.301 -13.055 1 97.94 142 LYS B O 1
ATOM 2311 N N . MET B 1 143 ? 5.891 -4.805 -12.602 1 98.56 143 MET B N 1
ATOM 2312 C CA . MET B 1 143 ? 6.41 -5.098 -11.266 1 98.56 143 MET B CA 1
ATOM 2313 C C . MET B 1 143 ? 7.773 -5.777 -11.352 1 98.56 143 MET B C 1
ATOM 2315 O O . MET B 1 143 ? 8.68 -5.445 -10.586 1 98.56 143 MET B O 1
ATOM 2319 N N . ILE B 1 144 ? 7.875 -6.707 -12.273 1 98.44 144 ILE B N 1
ATOM 2320 C CA . ILE B 1 144 ? 9.148 -7.398 -12.469 1 98.44 144 ILE B CA 1
ATOM 2321 C C . ILE B 1 144 ? 10.211 -6.406 -12.938 1 98.44 144 ILE B C 1
ATOM 2323 O O . ILE B 1 144 ? 11.352 -6.445 -12.469 1 98.44 144 ILE B O 1
ATOM 2327 N N . ASP B 1 145 ? 9.836 -5.5 -13.852 1 97.88 145 ASP B N 1
ATOM 2328 C CA . ASP B 1 145 ? 10.773 -4.488 -14.328 1 97.88 145 ASP B CA 1
ATOM 2329 C C . ASP B 1 145 ? 11.258 -3.607 -13.18 1 97.88 145 ASP B C 1
ATOM 2331 O O . ASP B 1 145 ? 12.453 -3.297 -13.086 1 97.88 145 ASP B O 1
ATOM 2335 N N . ARG B 1 146 ? 10.359 -3.166 -12.32 1 98.19 146 ARG B N 1
ATOM 2336 C CA . ARG B 1 146 ? 10.742 -2.381 -11.148 1 98.19 146 ARG B CA 1
ATOM 2337 C C . ARG B 1 146 ? 11.672 -3.174 -10.234 1 98.19 146 ARG B C 1
ATOM 2339 O O . ARG B 1 146 ? 12.641 -2.635 -9.703 1 98.19 146 ARG B O 1
ATOM 2346 N N . PHE B 1 147 ? 11.336 -4.406 -10.031 1 98.62 147 PHE B N 1
ATOM 2347 C CA . PHE B 1 147 ? 12.156 -5.301 -9.227 1 98.62 147 PHE B CA 1
ATOM 2348 C C . PHE B 1 147 ? 13.586 -5.359 -9.758 1 98.62 147 PHE B C 1
ATOM 2350 O O . PHE B 1 147 ? 14.547 -5.262 -9 1 98.62 147 PHE B O 1
ATOM 2357 N N . LEU B 1 148 ? 13.734 -5.516 -11.047 1 97.5 148 LEU B N 1
ATOM 2358 C CA . LEU B 1 148 ? 15.039 -5.648 -11.672 1 97.5 148 LEU B CA 1
ATOM 2359 C C . LEU B 1 148 ? 15.875 -4.391 -11.461 1 97.5 148 LEU B C 1
ATOM 2361 O O . LEU B 1 148 ? 17.109 -4.457 -11.391 1 97.5 148 LEU B O 1
ATOM 2365 N N . GLN B 1 149 ? 15.234 -3.246 -11.297 1 96.44 149 GLN B N 1
ATOM 2366 C CA . GLN B 1 149 ? 15.93 -1.986 -11.062 1 96.44 149 GLN B CA 1
ATOM 2367 C C . GLN B 1 149 ? 16.547 -1.955 -9.672 1 96.44 149 GLN B C 1
ATOM 2369 O O . GLN B 1 149 ? 17.578 -1.296 -9.461 1 96.44 149 GLN B O 1
ATOM 2374 N N . ILE B 1 150 ? 16.016 -2.668 -8.758 1 94.62 150 ILE B N 1
ATOM 2375 C CA . ILE B 1 150 ? 16.516 -2.553 -7.387 1 94.62 150 ILE B CA 1
ATOM 2376 C C . ILE B 1 150 ? 17.328 -3.795 -7.023 1 94.62 150 ILE B C 1
ATOM 2378 O O . ILE B 1 150 ? 18.141 -3.766 -6.094 1 94.62 150 ILE B O 1
ATOM 2382 N N . TYR B 1 151 ? 17.031 -4.91 -7.621 1 93.38 151 TYR B N 1
ATOM 2383 C CA . TYR B 1 151 ? 17.703 -6.172 -7.332 1 93.38 151 TYR B CA 1
ATOM 2384 C C . TYR B 1 151 ? 19.141 -6.156 -7.844 1 93.38 151 TYR B C 1
ATOM 2386 O O . TYR B 1 151 ? 20.031 -6.727 -7.215 1 93.38 151 TYR B O 1
ATOM 2394 N N . ASN B 1 152 ? 19.422 -5.656 -9.055 1 78.81 152 ASN B N 1
ATOM 2395 C CA . ASN B 1 152 ? 20.75 -5.602 -9.664 1 78.81 152 ASN B CA 1
ATOM 2396 C C . ASN B 1 152 ? 21.594 -4.465 -9.086 1 78.81 152 ASN B C 1
ATOM 2398 O O . ASN B 1 152 ? 22.719 -4.246 -9.516 1 78.81 152 ASN B O 1
ATOM 2402 N N . THR B 1 153 ? 21.141 -3.744 -8.141 1 64.19 153 THR B N 1
ATOM 2403 C CA . THR B 1 153 ? 21.938 -2.654 -7.586 1 64.19 153 THR B CA 1
ATOM 2404 C C . THR B 1 153 ? 22.578 -3.072 -6.266 1 64.19 153 THR B C 1
ATOM 2406 O O . THR B 1 153 ? 21.984 -3.832 -5.496 1 64.19 153 THR B O 1
#

Foldseek 3Di:
DFPVVVVCVPPPQDEAEWEKEFEFEAEPQQWTKWWQDCPPLHGAIATFIDTDGPPDDNVRRHQVRCCVQFVKGFDDKDWLDWDWDPVQWDADPVNHIYTYTYTYTYGHGMDDGGPQPVVVHDTMDTGHLVDDDPRHDPVRVVSSVSVVVVVVD/DFPVVVVCVPPPQDEAEWEKEFEFEAEPQQWTKWWQDCPPLHGAIATFIDTDGPPDDNVRRHQVRCCVQFVKGFDDKAWLDWDWDPVQWDADPVNHIYTYTYTYTYGHGIDDGGPQPVVVRRTMDTGHLVDDDPRHDPVRVVSSVSVVVVVVD

InterPro domains:
  IPR000086 NUDIX hydrolase domain [PF00293] (19-147)
  IPR000086 NUDIX hydrolase domain [PS51462] (15-149)
  IPR015797 NUDIX hydrolase-like domain superfamily [SSF55811] (1-149)
  IPR020084 NUDIX hydrolase, conserved site [PS00893] (50-71)
  IPR020476 NUDIX hydrolase [PR00502] (45-59)
  IPR020476 NUDIX hydrolase [PR00502] (59-74)

Secondary structure (DSSP, 8-state):
--HHHHHHHHHTTS-EEEEEEEEEEB-TTSEEEEEE-SSTTTT-EE--EEEPPTT--HHHHHHHHHHHHHS-EE---EEEEEE-SGGGEEE-TTS-EEEEEEEEEEES-EES-----STT-TTEEEEETTS--S-B-HHHHHHHHHHHHHH--/--HHHHHHHHHTT--EEEEEEEEEEB-TTSEEEEEE-SSTTTT-EE--EEEPPTT--HHHHHHHHHHHHHS-EE---EEEEEE-SGGGEEE-TTS-EEEEEEEEEEES-EES-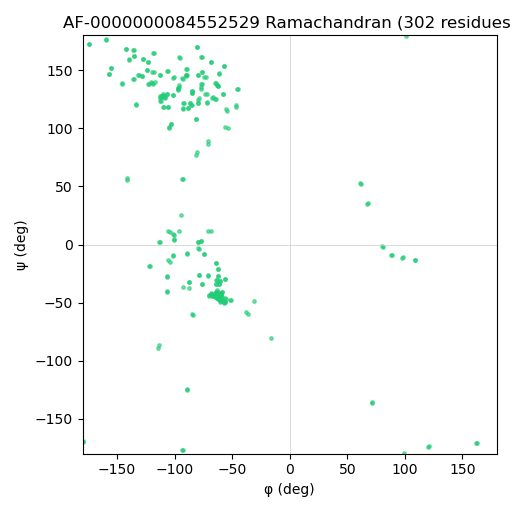----STTGGGEEEEETTS--S-B-HHHHHHHHHHHHHH--

Nearest PDB structures (foldseek):
  3smd-assembly1_A  TM=8.484E-01  e=1.377E-11  Bacillus thuringiensis str. Al Hakam
  7ww5-assembly1_A  TM=8.320E-01  e=4.765E-11  Escherichia coli
  5gp0-assembly1_I  TM=7.791E-01  e=1.986E-10  Arabidopsis thaliana
  5wy6-assembly1_A  TM=7.815E-01  e=3.067E-10  Arabidopsis thaliana
  2b0v-assembly1_A  TM=6.922E-01  e=1.187E-07  Nitrosomonas europaea